Protein AF-A0A147BHP5-F1 (afdb_monomer)

Organism: Ixodes ricinus (NCBI:txid34613)

Sequence (197 aa):
MPFVKWTVEPVFISRQPIPPDKNVTDELEASANITLVGTLRQLACLVSVADCIFEGISAECRLIQERSETLRNKLQRCEKTVSELNAKAVRIPLGDLTQFSLVKEHYATRYEHERDLFTPGTRPARVRELYESAAATPPLHVIRCLGHDESSELDSRGLFLCMPVWGDAAKRRLALDLDIETRRPASLLVGKEAQDG

Secondary structure (DSSP, 8-state):
----S---S-S-SS-PPPPTTS--S-HHHHHHHHHHHHHHHHHHHHHHHHHHHHHHHHHHHHHHHHHHHHHHHHHHHHHHHHHH--TTT-PPP-S-HHHHHHHSPPP---------TTSTTTS-HHHHHHHHHHB----HHHHHHTTT-TT--S-GGGGT-------HHHHHHHTTT-----PPBGGGGTTSSSS--

Radius of gyration: 31.22 Å; Cα contacts (8 Å, |Δi|>4): 67; chains: 1; bounding box: 54×61×92 Å

Solvent-accessible surface area (backbone atoms only — not comparable to full-atom values): 12734 Å² total; per-residue (Å²): 132,89,74,80,79,76,84,62,48,59,83,68,42,76,77,68,79,79,64,82,89,54,90,69,88,53,67,65,62,51,50,51,51,47,26,52,54,30,48,53,45,25,50,53,38,46,51,54,52,48,49,56,51,52,52,53,52,50,53,55,50,48,54,50,48,55,55,49,49,55,48,51,54,52,48,54,52,49,52,53,52,59,74,70,57,58,76,89,76,60,81,77,84,88,75,62,68,76,62,52,55,77,75,48,90,72,93,75,90,83,83,85,76,92,72,79,78,84,34,83,83,66,49,53,68,59,59,49,54,53,49,58,73,36,45,43,80,72,63,62,69,60,56,62,70,64,71,74,64,96,84,57,95,65,63,72,63,62,83,57,34,66,70,84,91,66,58,78,77,49,51,75,64,44,80,79,72,66,78,69,86,50,69,38,54,42,80,79,64,73,83,70,77,87,79,80,130

Foldseek 3Di:
DDDDLADFPPPDQQPDDQDPVDPDPDPVVSSVVSSVVRVVSRVVSVVVVVVLVVVVVVVVVVVVVVVVVVVVVVVVVVVVCVVPDDPVPDDDDPDDPVVVVVVDDDDDDDDDDDDPCDAPVNDDPSVVVVCVVFFDPPPVVVLVVPPPPPPDPDDSVVVQFPDDDDDPVVVVVCVPPPNDDTGHTPVVVPPPPPPDD

Mean predicted aligned error: 14.52 Å

pLDDT: mean 75.92, std 17.67, range [36.78, 98.25]

Structure (mmCIF, N/CA/C/O backbone):
data_AF-A0A147BHP5-F1
#
_entry.id   AF-A0A147BHP5-F1
#
loop_
_atom_site.group_PDB
_atom_site.id
_atom_site.type_symbol
_atom_site.label_atom_id
_atom_site.label_alt_id
_atom_site.label_comp_id
_atom_site.label_asym_id
_atom_site.label_entity_id
_atom_site.label_seq_id
_atom_site.pdbx_PDB_ins_code
_atom_site.Cartn_x
_atom_site.Cartn_y
_atom_site.Cartn_z
_atom_site.occupancy
_atom_site.B_iso_or_equiv
_atom_site.auth_seq_id
_atom_site.auth_comp_id
_atom_site.auth_asym_id
_atom_site.auth_atom_id
_atom_site.pdbx_PDB_model_num
ATOM 1 N N . MET A 1 1 ? 15.746 -12.022 0.909 1.00 40.50 1 MET A N 1
ATOM 2 C CA . MET A 1 1 ? 16.248 -10.872 0.123 1.00 40.50 1 MET A CA 1
ATOM 3 C C . MET A 1 1 ? 15.105 -9.878 -0.039 1.00 40.50 1 MET A C 1
ATOM 5 O O . MET A 1 1 ? 14.016 -10.339 -0.362 1.00 40.50 1 MET A O 1
ATOM 9 N N . PRO A 1 2 ? 15.282 -8.574 0.235 1.00 52.16 2 PRO A N 1
ATOM 10 C CA . PRO A 1 2 ? 14.221 -7.592 0.029 1.00 52.16 2 PRO A CA 1
ATOM 11 C C . PRO A 1 2 ? 14.078 -7.313 -1.474 1.00 52.16 2 PRO A C 1
ATOM 13 O O . PRO A 1 2 ? 15.017 -6.844 -2.112 1.00 52.16 2 PRO A O 1
ATOM 16 N N . PHE A 1 3 ? 12.924 -7.644 -2.052 1.00 59.34 3 PHE A N 1
ATOM 17 C CA . PHE A 1 3 ? 12.605 -7.286 -3.434 1.00 59.34 3 PHE A CA 1
ATOM 18 C C . PHE A 1 3 ? 12.369 -5.778 -3.537 1.00 59.34 3 PHE A C 1
ATOM 20 O O . PHE A 1 3 ? 11.739 -5.176 -2.665 1.00 59.34 3 PHE A O 1
ATOM 27 N N . VAL A 1 4 ? 12.864 -5.166 -4.612 1.00 68.19 4 VAL A N 1
ATOM 28 C CA . VAL A 1 4 ? 12.600 -3.756 -4.897 1.00 68.19 4 VAL A CA 1
ATOM 29 C C . VAL A 1 4 ? 11.110 -3.613 -5.216 1.00 68.19 4 VAL A C 1
ATOM 31 O O . VAL A 1 4 ? 10.626 -4.171 -6.196 1.00 68.19 4 VAL A O 1
ATOM 34 N N . LYS A 1 5 ? 10.370 -2.886 -4.368 1.00 72.31 5 LYS A N 1
ATOM 35 C CA . LYS A 1 5 ? 8.912 -2.717 -4.501 1.00 72.31 5 LYS A CA 1
ATOM 36 C C . LYS A 1 5 ? 8.518 -1.956 -5.774 1.00 72.31 5 LYS A C 1
ATOM 38 O O . LYS A 1 5 ? 7.438 -2.194 -6.302 1.00 72.31 5 LYS A O 1
ATOM 43 N N . TRP A 1 6 ? 9.381 -1.064 -6.258 1.00 81.81 6 TRP A N 1
ATOM 44 C CA . TRP A 1 6 ? 9.100 -0.165 -7.377 1.00 81.81 6 TRP A CA 1
ATOM 45 C C . TRP A 1 6 ? 10.252 -0.159 -8.380 1.00 81.81 6 TRP A C 1
ATOM 47 O O . TRP A 1 6 ? 11.399 0.076 -8.006 1.00 81.81 6 TRP A O 1
ATOM 57 N N . THR A 1 7 ? 9.946 -0.383 -9.653 1.00 84.56 7 THR A N 1
ATOM 58 C CA . THR A 1 7 ? 10.906 -0.289 -10.757 1.00 84.56 7 THR A CA 1
ATOM 59 C C . THR A 1 7 ? 10.533 0.893 -11.638 1.00 84.56 7 THR A C 1
ATOM 61 O O . THR A 1 7 ? 9.353 1.109 -11.909 1.00 84.56 7 THR A O 1
ATOM 64 N N . VAL A 1 8 ? 11.531 1.669 -12.062 1.00 89.31 8 VAL A N 1
ATOM 65 C CA . VAL A 1 8 ? 11.338 2.779 -13.000 1.00 89.31 8 VAL A CA 1
ATOM 66 C C . VAL A 1 8 ? 11.956 2.382 -14.332 1.00 89.31 8 VAL A C 1
ATOM 68 O O . VAL A 1 8 ? 13.132 2.021 -14.391 1.00 89.31 8 VAL A O 1
ATOM 71 N N . GLU A 1 9 ? 11.161 2.448 -15.393 1.00 89.00 9 GLU A N 1
ATOM 72 C CA . GLU A 1 9 ? 11.575 2.101 -16.748 1.00 89.00 9 GLU A CA 1
ATOM 73 C C . GLU A 1 9 ? 11.514 3.333 -17.664 1.00 89.00 9 GLU A C 1
ATOM 75 O O . GLU A 1 9 ? 10.598 4.145 -17.529 1.00 89.00 9 GLU A O 1
ATOM 80 N N . PRO A 1 10 ? 12.453 3.493 -18.614 1.00 91.62 10 PRO A N 1
ATOM 81 C CA . PRO A 1 10 ? 13.622 2.647 -18.874 1.00 91.62 10 PRO A CA 1
ATOM 82 C C . PRO A 1 10 ? 14.772 2.878 -17.872 1.00 91.62 10 PRO A C 1
ATOM 84 O O . PRO A 1 10 ? 15.013 3.996 -17.420 1.00 91.62 10 PRO A O 1
ATOM 87 N N . VAL A 1 11 ? 15.526 1.816 -17.560 1.00 88.88 11 VAL A N 1
ATOM 88 C CA . VAL A 1 11 ? 16.731 1.893 -16.703 1.00 88.88 11 VAL A CA 1
ATOM 89 C C . VAL A 1 11 ? 17.909 2.513 -17.461 1.00 88.88 11 VAL A C 1
ATOM 91 O O . VAL A 1 11 ? 18.658 3.320 -16.914 1.00 88.88 11 VAL A O 1
ATOM 94 N N . PHE A 1 12 ? 18.068 2.159 -18.739 1.00 90.25 12 PHE A N 1
ATOM 95 C CA . PHE A 1 12 ? 19.107 2.708 -19.606 1.00 90.25 12 PHE A CA 1
ATOM 96 C C . PHE A 1 12 ? 18.504 3.695 -20.600 1.00 90.25 12 PHE A C 1
ATOM 98 O O . PHE A 1 12 ? 17.717 3.315 -21.464 1.00 90.25 12 PHE A O 1
ATOM 105 N N . ILE A 1 13 ? 18.904 4.957 -20.482 1.00 88.75 13 ILE A N 1
ATOM 106 C CA . ILE A 1 13 ? 18.337 6.064 -21.259 1.00 88.75 13 ILE A CA 1
ATOM 107 C C . ILE A 1 13 ? 19.120 6.287 -22.561 1.00 88.75 13 ILE A C 1
ATOM 109 O O . ILE A 1 13 ? 18.527 6.410 -23.624 1.00 88.75 13 ILE A O 1
ATOM 113 N N . SER A 1 14 ? 20.452 6.283 -22.489 1.00 85.12 14 SER A N 1
ATOM 114 C CA . SER A 1 14 ? 21.353 6.624 -23.603 1.00 85.12 14 SER A CA 1
ATOM 115 C C . SER A 1 14 ? 22.064 5.421 -24.237 1.00 85.12 14 SER A C 1
ATOM 117 O O . SER A 1 14 ? 22.962 5.590 -25.053 1.00 85.12 14 SER A O 1
ATOM 119 N N . ARG A 1 15 ? 21.702 4.189 -23.851 1.00 85.12 15 ARG A N 1
ATOM 120 C CA . ARG A 1 15 ? 22.340 2.952 -24.358 1.00 85.12 15 ARG A CA 1
ATOM 121 C C . ARG A 1 15 ? 21.539 2.252 -25.456 1.00 85.12 15 ARG A C 1
ATOM 123 O O . ARG A 1 15 ? 21.846 1.113 -25.794 1.00 85.12 15 ARG A O 1
ATOM 130 N N . GLN A 1 16 ? 20.482 2.885 -25.959 1.00 79.81 16 GLN A N 1
ATOM 131 C CA . GLN A 1 16 ? 19.677 2.303 -27.028 1.00 79.81 16 GLN A CA 1
ATOM 132 C C . GLN A 1 16 ? 20.392 2.506 -28.372 1.00 79.81 16 GLN A C 1
ATOM 134 O O . GLN A 1 16 ? 20.811 3.630 -28.654 1.00 79.81 16 GLN A O 1
ATOM 139 N N . PRO A 1 17 ? 20.559 1.448 -29.187 1.00 80.19 17 PRO A N 1
ATOM 140 C CA . PRO A 1 17 ? 21.180 1.581 -30.497 1.00 80.19 17 PRO A CA 1
ATOM 141 C C . PRO A 1 17 ? 20.308 2.448 -31.409 1.00 80.19 17 PRO A C 1
ATOM 143 O O . PRO A 1 17 ? 19.076 2.398 -31.346 1.00 80.19 17 PRO A O 1
ATOM 146 N N . ILE A 1 18 ? 20.953 3.230 -32.273 1.00 80.94 18 ILE A N 1
ATOM 147 C CA . ILE A 1 18 ? 20.256 3.996 -33.305 1.00 80.94 18 ILE A CA 1
ATOM 148 C C . ILE A 1 18 ? 19.650 2.985 -34.296 1.00 80.94 18 ILE A C 1
ATOM 150 O O . ILE A 1 18 ? 20.373 2.103 -34.763 1.00 80.94 18 ILE A O 1
ATOM 154 N N . PRO A 1 19 ? 18.339 3.054 -34.601 1.00 80.69 19 PRO A N 1
ATOM 155 C CA . PRO A 1 19 ? 17.710 2.116 -35.525 1.00 80.69 19 PRO A CA 1
ATOM 156 C C . PRO A 1 19 ? 18.368 2.177 -36.915 1.00 80.69 19 PRO A C 1
ATOM 158 O O . PRO A 1 19 ? 18.396 3.264 -37.496 1.00 80.69 19 PRO A O 1
ATOM 161 N N . PRO A 1 20 ? 18.840 1.044 -37.473 1.00 74.00 20 PRO A N 1
ATOM 162 C CA . PRO A 1 20 ? 19.548 1.021 -38.758 1.00 74.00 20 PRO A CA 1
ATOM 163 C C . PRO A 1 20 ? 18.641 1.367 -39.949 1.00 74.00 20 PRO A C 1
ATOM 165 O O . PRO A 1 20 ? 19.130 1.762 -41.001 1.00 74.00 20 PRO A O 1
ATOM 168 N N . ASP A 1 21 ? 17.320 1.264 -39.776 1.00 75.25 21 ASP A N 1
ATOM 169 C CA . ASP A 1 21 ? 16.323 1.520 -40.825 1.00 75.25 21 ASP A CA 1
ATOM 170 C C . ASP A 1 21 ? 16.154 3.009 -41.153 1.00 75.25 21 ASP A C 1
ATOM 172 O O . ASP A 1 21 ? 15.571 3.382 -42.173 1.00 75.25 21 ASP A O 1
ATOM 176 N N . LYS A 1 22 ? 16.636 3.888 -40.271 1.00 70.00 22 LYS A N 1
ATOM 177 C CA . LYS A 1 22 ? 16.635 5.330 -40.492 1.00 70.00 22 LYS A CA 1
ATOM 178 C C . LYS A 1 22 ? 18.035 5.675 -40.980 1.00 70.00 22 LYS A C 1
ATOM 180 O O . LYS A 1 22 ? 18.975 5.577 -40.204 1.00 70.00 22 LYS A O 1
ATOM 185 N N . ASN A 1 23 ? 18.180 6.061 -42.247 1.00 72.06 23 ASN A N 1
ATOM 186 C CA . ASN A 1 23 ? 19.435 6.580 -42.808 1.00 72.06 23 ASN A CA 1
ATOM 187 C C . ASN A 1 23 ? 19.813 7.906 -42.114 1.00 72.06 23 ASN A C 1
ATOM 189 O O . ASN A 1 23 ? 19.607 8.988 -42.663 1.00 72.06 23 ASN A O 1
ATOM 193 N N . VAL A 1 24 ? 20.273 7.826 -40.866 1.00 76.75 24 VAL A N 1
ATOM 194 C CA . VAL A 1 24 ? 20.597 8.965 -40.009 1.00 76.75 24 VAL A CA 1
ATOM 195 C C . VAL A 1 24 ? 21.923 9.556 -40.471 1.00 76.75 24 VAL A C 1
ATOM 197 O O . VAL A 1 24 ? 22.935 8.866 -40.519 1.00 76.75 24 VAL A O 1
ATOM 200 N N . THR A 1 25 ? 21.912 10.844 -40.806 1.00 78.38 25 THR A N 1
ATOM 201 C CA . THR A 1 25 ? 23.111 11.592 -41.209 1.00 78.38 25 THR A CA 1
ATOM 202 C C . THR A 1 25 ? 23.876 12.171 -40.018 1.00 78.38 25 THR A C 1
ATOM 204 O O . THR A 1 25 ? 25.087 12.336 -40.112 1.00 78.38 25 THR A O 1
ATOM 207 N N . ASP A 1 26 ? 23.183 12.473 -38.911 1.00 86.38 26 ASP A N 1
ATOM 208 C CA . ASP A 1 26 ? 23.764 12.989 -37.663 1.00 86.38 26 ASP A CA 1
ATOM 209 C C . ASP A 1 26 ? 23.446 12.050 -36.485 1.00 86.38 26 ASP A C 1
ATOM 211 O O . ASP A 1 26 ? 22.344 12.037 -35.925 1.00 86.38 26 ASP A O 1
ATOM 215 N N . GLU A 1 27 ? 24.424 11.220 -36.124 1.00 86.44 27 GLU A N 1
ATOM 216 C CA . GLU A 1 27 ? 24.299 10.241 -35.041 1.00 86.44 27 GLU A CA 1
ATOM 217 C C . GLU A 1 27 ? 24.188 10.893 -33.655 1.00 86.44 27 GLU A C 1
ATOM 219 O O . GLU A 1 27 ? 23.534 10.341 -32.762 1.00 86.44 27 GLU A O 1
ATOM 224 N N . LEU A 1 28 ? 24.798 12.068 -33.458 1.00 88.94 28 LEU A N 1
ATOM 225 C CA . LEU A 1 28 ? 24.775 12.763 -32.174 1.00 88.94 28 LEU A CA 1
ATOM 226 C C . LEU A 1 28 ? 23.380 13.323 -31.902 1.00 88.94 28 LEU A C 1
ATOM 228 O O . LEU A 1 28 ? 22.849 13.133 -30.805 1.00 88.94 28 LEU A O 1
ATOM 232 N N . GLU A 1 29 ? 22.769 13.959 -32.904 1.00 89.06 29 GLU A N 1
ATOM 233 C CA . GLU A 1 29 ? 21.396 14.459 -32.806 1.00 89.06 29 GLU A CA 1
ATOM 234 C C . GLU A 1 29 ? 20.408 13.309 -32.549 1.00 89.06 29 GLU A C 1
ATOM 236 O O . GLU A 1 29 ? 19.545 13.398 -31.669 1.00 89.06 29 GLU A O 1
ATOM 241 N N . ALA A 1 30 ? 20.568 12.182 -33.250 1.00 87.06 30 ALA A N 1
ATOM 242 C CA . ALA A 1 30 ? 19.732 11.003 -33.040 1.00 87.06 30 ALA A CA 1
ATOM 243 C C . ALA A 1 30 ? 19.877 10.425 -31.621 1.00 87.06 30 ALA A C 1
ATOM 245 O O . ALA A 1 30 ? 18.869 10.138 -30.969 1.00 87.06 30 ALA A O 1
ATOM 246 N N . SER A 1 31 ? 21.104 10.300 -31.109 1.00 89.12 31 SER A N 1
ATOM 247 C CA . SER A 1 31 ? 21.370 9.816 -29.748 1.00 89.12 31 SER A CA 1
ATOM 248 C C . SER A 1 31 ? 20.831 10.767 -28.670 1.00 89.12 31 SER A C 1
ATOM 250 O O . SER A 1 31 ? 20.227 10.324 -27.685 1.00 89.12 31 SER A O 1
ATOM 252 N N . ALA A 1 32 ? 20.965 12.082 -28.872 1.00 91.19 32 ALA A N 1
ATOM 253 C CA . ALA A 1 32 ? 20.409 13.094 -27.977 1.00 91.19 32 ALA A CA 1
ATOM 254 C C . ALA A 1 32 ? 18.873 13.024 -27.930 1.00 91.19 32 ALA A C 1
ATOM 256 O O . ALA A 1 32 ? 18.289 13.016 -26.845 1.00 91.19 32 ALA A O 1
ATOM 257 N N . ASN A 1 33 ? 18.220 12.880 -29.087 1.00 91.00 33 ASN A N 1
ATOM 258 C CA . ASN A 1 33 ? 16.767 12.728 -29.183 1.00 91.00 33 ASN A CA 1
ATOM 259 C C . ASN A 1 33 ? 16.271 11.430 -28.528 1.00 91.00 33 ASN A C 1
ATOM 261 O O . ASN A 1 33 ? 15.291 11.454 -27.782 1.00 91.00 33 ASN A O 1
ATOM 265 N N . ILE A 1 34 ? 16.956 10.302 -28.744 1.00 90.31 34 ILE A N 1
ATOM 266 C CA . ILE A 1 34 ? 16.650 9.029 -28.068 1.00 90.31 34 ILE A CA 1
ATOM 267 C C . ILE A 1 34 ? 16.779 9.187 -26.552 1.00 90.31 34 ILE A C 1
ATOM 269 O O . ILE A 1 34 ? 15.893 8.763 -25.810 1.00 90.31 34 ILE A O 1
ATOM 273 N N . THR A 1 35 ? 17.842 9.852 -26.098 1.00 93.12 35 THR A N 1
ATOM 274 C CA . THR A 1 35 ? 18.070 10.115 -24.677 1.00 93.12 35 THR A CA 1
ATOM 275 C C . THR A 1 35 ? 16.945 10.976 -24.096 1.00 93.12 35 THR A C 1
ATOM 277 O O . THR A 1 35 ? 16.397 10.623 -23.056 1.00 93.12 35 THR A O 1
ATOM 280 N N . LEU A 1 36 ? 16.527 12.047 -24.781 1.00 94.00 36 LEU A N 1
ATOM 281 C CA . LEU A 1 36 ? 15.410 12.903 -24.358 1.00 94.00 36 LEU A CA 1
ATOM 282 C C . LEU A 1 36 ? 14.084 12.131 -24.280 1.00 94.00 36 LEU A C 1
ATOM 284 O O . LEU A 1 36 ? 13.334 12.250 -23.316 1.00 94.00 36 LEU A O 1
ATOM 288 N N . VAL A 1 37 ? 13.778 11.303 -25.277 1.00 93.31 37 VAL A N 1
ATOM 289 C CA . VAL A 1 37 ? 12.570 10.464 -25.242 1.00 93.31 37 VAL A CA 1
ATOM 290 C C . VAL A 1 37 ? 12.653 9.447 -24.100 1.00 93.31 37 VAL A C 1
ATOM 292 O O . VAL A 1 37 ? 11.657 9.193 -23.419 1.00 93.31 37 VAL A O 1
ATOM 295 N N . GLY A 1 38 ? 13.836 8.882 -23.857 1.00 93.81 38 GLY A N 1
ATOM 296 C CA . GLY A 1 38 ? 14.097 7.981 -22.741 1.00 93.81 38 GLY A CA 1
ATOM 297 C C . GLY A 1 38 ? 13.876 8.649 -21.382 1.00 93.81 38 GLY A C 1
ATOM 298 O O . GLY A 1 38 ? 13.215 8.056 -20.530 1.00 93.81 38 GLY A O 1
ATOM 299 N N . THR A 1 39 ? 14.351 9.887 -21.186 1.00 95.19 39 THR A N 1
ATOM 300 C CA . THR A 1 39 ? 14.118 10.638 -19.940 1.00 95.19 39 THR A CA 1
ATOM 301 C C . THR A 1 39 ? 12.641 10.966 -19.754 1.00 95.19 39 THR A C 1
ATOM 303 O O . THR A 1 39 ? 12.118 10.776 -18.659 1.00 95.19 39 THR A O 1
ATOM 306 N N . LEU A 1 40 ? 11.931 11.378 -20.811 1.00 95.94 40 LEU A N 1
ATOM 307 C CA . LEU A 1 40 ? 10.489 11.642 -20.747 1.00 95.94 40 LEU A CA 1
ATOM 308 C C . LEU A 1 40 ? 9.690 10.390 -20.363 1.00 95.94 40 LEU A C 1
ATOM 310 O O . LEU A 1 40 ? 8.805 10.462 -19.512 1.00 95.94 40 LEU A O 1
ATOM 314 N N . ARG A 1 41 ? 10.029 9.229 -20.935 1.00 95.12 41 ARG A N 1
ATOM 315 C CA . ARG A 1 41 ? 9.421 7.942 -20.556 1.00 95.12 41 ARG A CA 1
ATOM 316 C C . ARG A 1 41 ? 9.713 7.584 -19.103 1.00 95.12 41 ARG A C 1
ATOM 318 O O . ARG A 1 41 ? 8.806 7.164 -18.391 1.00 95.12 41 ARG A O 1
ATOM 325 N N . GLN A 1 42 ? 10.947 7.805 -18.655 1.00 95.44 42 GLN A N 1
ATOM 326 C CA . GLN A 1 42 ? 11.343 7.530 -17.278 1.00 95.44 42 GLN A CA 1
ATOM 327 C C . GLN A 1 42 ? 10.587 8.419 -16.281 1.00 95.44 42 GLN A C 1
ATOM 329 O O . GLN A 1 42 ? 10.112 7.931 -15.257 1.00 95.44 42 GLN A O 1
ATOM 334 N N . LEU A 1 43 ? 10.416 9.706 -16.597 1.00 96.12 43 LEU A N 1
ATOM 335 C CA . LEU A 1 43 ? 9.626 10.637 -15.790 1.00 96.12 43 LEU A CA 1
ATOM 336 C C . LEU A 1 43 ? 8.145 10.251 -15.760 1.00 96.12 43 LEU A C 1
ATOM 338 O O . LEU A 1 43 ? 7.539 10.268 -14.692 1.00 96.12 43 LEU A O 1
ATOM 342 N N . ALA A 1 44 ? 7.569 9.847 -16.894 1.00 96.00 44 ALA A N 1
ATOM 343 C CA . ALA A 1 44 ? 6.195 9.353 -16.938 1.00 96.00 44 ALA A CA 1
ATOM 344 C C . ALA A 1 44 ? 6.015 8.107 -16.049 1.00 96.00 44 ALA A C 1
ATOM 346 O O . ALA A 1 44 ? 5.075 8.040 -15.256 1.00 96.00 44 ALA A O 1
ATOM 347 N N . CYS A 1 45 ? 6.959 7.160 -16.111 1.00 93.81 45 CYS A N 1
ATOM 348 C CA . CYS A 1 45 ? 6.972 5.998 -15.226 1.00 93.81 45 CYS A CA 1
ATOM 349 C C . CYS A 1 45 ? 7.078 6.417 -13.751 1.00 93.81 45 CYS A C 1
ATOM 351 O O . CYS A 1 45 ? 6.338 5.905 -12.913 1.00 93.81 45 CYS A O 1
ATOM 353 N N . LEU A 1 46 ? 7.946 7.374 -13.418 1.00 94.75 46 LEU A N 1
ATOM 354 C CA . LEU A 1 46 ? 8.095 7.874 -12.050 1.00 94.75 46 LEU A CA 1
ATOM 355 C C . LEU A 1 46 ? 6.796 8.493 -11.513 1.00 94.75 46 LEU A C 1
ATOM 357 O O . LEU A 1 46 ? 6.415 8.210 -10.379 1.00 94.75 46 LEU A O 1
ATOM 361 N N . VAL A 1 47 ? 6.099 9.294 -12.323 1.00 96.00 47 VAL A N 1
ATOM 362 C CA . VAL A 1 47 ? 4.807 9.886 -11.945 1.00 96.00 47 VAL A CA 1
ATOM 363 C C . VAL A 1 47 ? 3.763 8.799 -11.693 1.00 96.00 47 VAL A C 1
ATOM 365 O O . VAL A 1 47 ? 3.070 8.861 -10.683 1.00 96.00 47 VAL A O 1
ATOM 368 N N . SER A 1 48 ? 3.698 7.765 -12.539 1.00 91.81 48 SER A N 1
ATOM 369 C CA . SER A 1 48 ? 2.773 6.641 -12.326 1.00 91.81 48 SER A CA 1
ATOM 370 C C . SER A 1 48 ? 3.043 5.886 -11.016 1.00 91.81 48 SER A C 1
ATOM 372 O O . SER A 1 48 ? 2.116 5.520 -10.296 1.00 91.81 48 SER A O 1
ATOM 374 N N . VAL A 1 49 ? 4.321 5.712 -10.653 1.00 91.56 49 VAL A N 1
ATOM 375 C CA . VAL A 1 49 ? 4.718 5.091 -9.381 1.00 91.56 49 VAL A CA 1
ATOM 376 C C . VAL A 1 49 ? 4.332 5.982 -8.201 1.00 91.56 49 VAL A C 1
ATOM 378 O O . VAL A 1 49 ? 3.841 5.480 -7.191 1.00 91.56 49 VAL A O 1
ATOM 381 N N . ALA A 1 50 ? 4.540 7.294 -8.317 1.00 94.00 50 ALA A N 1
ATOM 382 C CA . ALA A 1 50 ? 4.156 8.247 -7.283 1.00 94.00 50 ALA A CA 1
ATOM 383 C C . ALA A 1 50 ? 2.639 8.237 -7.042 1.00 94.00 50 ALA A C 1
ATOM 385 O O . ALA A 1 50 ? 2.217 8.196 -5.888 1.00 94.00 50 ALA A O 1
ATOM 386 N N . ASP A 1 51 ? 1.837 8.200 -8.107 1.00 93.56 51 ASP A N 1
ATOM 387 C CA . ASP A 1 51 ? 0.376 8.108 -8.029 1.00 93.56 51 ASP A CA 1
ATOM 388 C C . ASP A 1 51 ? -0.071 6.857 -7.254 1.00 93.56 51 ASP A C 1
ATOM 390 O O . ASP A 1 51 ? -0.783 6.963 -6.257 1.00 93.56 51 ASP A O 1
ATOM 394 N N . CYS A 1 52 ? 0.486 5.687 -7.588 1.00 89.94 52 CYS A N 1
ATOM 395 C CA . CYS A 1 52 ? 0.218 4.436 -6.866 1.00 89.94 52 CYS A CA 1
ATOM 396 C C . CYS A 1 52 ? 0.579 4.519 -5.368 1.00 89.94 52 CYS A C 1
ATOM 398 O O . CYS A 1 52 ? -0.100 3.942 -4.514 1.00 89.94 52 CYS A O 1
ATOM 400 N N . ILE A 1 53 ? 1.674 5.208 -5.025 1.00 91.88 53 ILE A N 1
ATOM 401 C CA . ILE A 1 53 ? 2.086 5.405 -3.628 1.00 91.88 53 ILE A CA 1
ATOM 402 C C . ILE A 1 53 ? 1.076 6.294 -2.900 1.00 91.88 53 ILE A C 1
ATOM 404 O O . ILE A 1 53 ? 0.652 5.953 -1.793 1.00 91.88 53 ILE A O 1
ATOM 408 N N . PHE A 1 54 ? 0.689 7.418 -3.503 1.00 95.75 54 PHE A N 1
ATOM 409 C CA . PHE A 1 54 ? -0.263 8.343 -2.897 1.00 95.75 54 PHE A CA 1
ATOM 410 C C . PHE A 1 54 ? -1.661 7.746 -2.780 1.00 95.75 54 PHE A C 1
ATOM 412 O O . PHE A 1 54 ? -2.327 7.995 -1.775 1.00 95.75 54 PHE A O 1
ATOM 419 N N . GLU A 1 55 ? -2.087 6.916 -3.728 1.00 93.69 55 GLU A N 1
ATOM 420 C CA . GLU A 1 55 ? -3.338 6.168 -3.633 1.00 93.69 55 GLU A CA 1
ATOM 421 C C . GLU A 1 55 ? -3.319 5.208 -2.434 1.00 93.69 55 GLU A C 1
ATOM 423 O O . GLU A 1 55 ? -4.235 5.232 -1.609 1.00 93.69 55 GLU A O 1
ATOM 428 N N . GLY A 1 56 ? -2.236 4.441 -2.266 1.00 91.19 56 GLY A N 1
ATOM 429 C CA . GLY A 1 56 ? -2.065 3.543 -1.122 1.00 91.19 56 GLY A CA 1
ATOM 430 C C . GLY A 1 56 ? -2.071 4.278 0.222 1.00 91.19 56 GLY A C 1
ATOM 431 O O . GLY A 1 56 ? -2.800 3.898 1.134 1.00 91.19 56 GLY A O 1
ATOM 432 N N . ILE A 1 57 ? -1.314 5.375 0.340 1.00 95.81 57 ILE A N 1
ATOM 433 C CA . ILE A 1 57 ? -1.311 6.211 1.553 1.00 95.81 57 ILE A CA 1
ATOM 434 C C . ILE A 1 57 ? -2.706 6.793 1.811 1.00 95.81 57 ILE A C 1
ATOM 436 O O . ILE A 1 57 ? -3.166 6.815 2.950 1.00 95.81 57 ILE A O 1
ATOM 440 N N . SER A 1 58 ? -3.399 7.245 0.765 1.00 97.12 58 SER A N 1
ATOM 441 C CA . SER A 1 58 ? -4.745 7.808 0.887 1.00 97.12 58 SER A CA 1
ATOM 442 C C . SER A 1 58 ? -5.754 6.774 1.383 1.00 97.12 58 SER A C 1
ATOM 444 O O . SER A 1 58 ? -6.595 7.108 2.218 1.00 97.12 58 SER A O 1
ATOM 446 N N . ALA A 1 59 ? -5.668 5.528 0.914 1.00 94.88 59 ALA A N 1
ATOM 447 C CA . ALA A 1 59 ? -6.512 4.434 1.387 1.00 94.88 59 ALA A CA 1
ATOM 448 C C . ALA A 1 59 ? -6.291 4.147 2.884 1.00 94.88 59 ALA A C 1
ATOM 450 O O . ALA A 1 59 ? -7.256 4.097 3.647 1.00 94.88 59 ALA A O 1
ATOM 451 N N . GLU A 1 60 ? -5.034 4.058 3.328 1.00 96.00 60 GLU A N 1
ATOM 452 C CA . GLU A 1 60 ? -4.695 3.856 4.745 1.00 96.00 60 GLU A CA 1
ATOM 453 C C . GLU A 1 60 ? -5.146 5.037 5.621 1.00 96.00 60 GLU A C 1
ATOM 455 O O . GLU A 1 60 ? -5.730 4.854 6.691 1.00 96.00 60 GLU A O 1
ATOM 460 N N . CYS A 1 61 ? -4.951 6.273 5.153 1.00 98.12 61 CYS A N 1
ATOM 461 C CA . CYS A 1 61 ? -5.429 7.469 5.844 1.00 98.12 61 CYS A CA 1
ATOM 462 C C . CYS A 1 61 ? -6.957 7.483 5.991 1.00 98.12 61 CYS A C 1
ATOM 464 O O . CYS A 1 61 ? -7.456 7.851 7.055 1.00 98.12 61 CYS A O 1
ATOM 466 N N . ARG A 1 62 ? -7.705 7.052 4.965 1.00 97.75 62 ARG A N 1
ATOM 467 C CA . ARG A 1 62 ? -9.170 6.911 5.044 1.00 97.75 62 ARG A CA 1
ATOM 468 C C . ARG A 1 62 ? -9.574 5.887 6.101 1.00 97.75 62 ARG A C 1
ATOM 470 O O . ARG A 1 62 ? -10.425 6.191 6.932 1.00 97.75 62 ARG A O 1
ATOM 477 N N . LEU A 1 63 ? -8.911 4.731 6.147 1.00 97.06 63 LEU A N 1
ATOM 478 C CA . LEU A 1 63 ? -9.165 3.719 7.175 1.00 97.06 63 LEU A CA 1
ATOM 479 C C . LEU A 1 63 ? -8.914 4.269 8.591 1.00 97.06 63 LEU A C 1
ATOM 481 O O . LEU A 1 63 ? -9.712 4.059 9.509 1.00 97.06 63 LEU A O 1
ATOM 485 N N . ILE A 1 64 ? -7.821 5.013 8.782 1.00 98.06 64 ILE A N 1
ATOM 486 C CA . ILE A 1 64 ? -7.515 5.677 10.057 1.00 98.06 64 ILE A CA 1
ATOM 487 C C . ILE A 1 64 ? -8.587 6.718 10.396 1.00 98.06 64 ILE A C 1
ATOM 489 O O . ILE A 1 64 ? -9.009 6.799 11.553 1.00 98.06 64 ILE A O 1
ATOM 493 N N . GLN A 1 65 ? -9.047 7.494 9.416 1.00 98.06 65 GLN A N 1
ATOM 494 C CA . GLN A 1 65 ? -10.094 8.495 9.601 1.00 98.06 65 GLN A CA 1
ATOM 495 C C . GLN A 1 65 ? -11.408 7.852 10.062 1.00 98.06 65 GLN A C 1
ATOM 497 O O . GLN A 1 65 ? -11.964 8.279 11.073 1.00 98.06 65 GLN A O 1
ATOM 502 N N . GLU A 1 66 ? -11.868 6.795 9.393 1.00 98.12 66 GLU A N 1
ATOM 503 C CA . GLU A 1 66 ? -13.091 6.065 9.754 1.00 98.12 66 GLU A CA 1
ATOM 504 C C . GLU A 1 66 ? -13.015 5.487 11.175 1.00 98.12 66 GLU A C 1
ATOM 506 O O . GLU A 1 66 ? -13.946 5.633 11.979 1.00 98.12 66 GLU A O 1
ATOM 511 N N . ARG A 1 67 ? -11.872 4.884 11.530 1.00 97.38 67 ARG A N 1
ATOM 512 C CA . ARG A 1 67 ? -11.608 4.372 12.886 1.00 97.38 67 ARG A CA 1
ATOM 513 C C . ARG A 1 67 ? -11.584 5.487 13.931 1.00 97.38 67 ARG A C 1
ATOM 515 O O . ARG A 1 67 ? -12.106 5.321 15.035 1.00 97.38 67 ARG A O 1
ATOM 522 N N . SER A 1 68 ? -10.993 6.627 13.590 1.00 98.25 68 SER A N 1
ATOM 523 C CA . SER A 1 68 ? -10.919 7.795 14.471 1.00 98.25 68 SER A CA 1
ATOM 524 C C . SER A 1 68 ? -12.296 8.415 14.688 1.00 98.25 68 SER A C 1
ATOM 526 O O . SER A 1 68 ? -12.634 8.801 15.805 1.00 98.25 68 SER A O 1
ATOM 528 N N . GLU A 1 69 ? -13.134 8.455 13.654 1.00 98.06 69 GLU A N 1
ATOM 529 C CA . GLU A 1 69 ? -14.509 8.929 13.757 1.00 98.06 69 GLU A CA 1
ATOM 530 C C . GLU A 1 69 ? -15.373 8.000 14.615 1.00 98.06 69 GLU A C 1
ATOM 532 O O . GLU A 1 69 ? -16.081 8.461 15.516 1.00 98.06 69 GLU A O 1
ATOM 537 N N . THR A 1 70 ? -15.286 6.686 14.403 1.00 97.94 70 THR A N 1
ATOM 538 C CA . THR A 1 70 ? -15.994 5.725 15.261 1.00 97.94 70 THR A CA 1
ATOM 539 C C . THR A 1 70 ? -15.544 5.833 16.715 1.00 97.94 70 THR A C 1
ATOM 541 O O . THR A 1 70 ? -16.385 5.783 17.618 1.00 97.94 70 THR A O 1
ATOM 544 N N . LEU A 1 71 ? -14.248 6.031 16.966 1.00 97.75 71 LEU A N 1
ATOM 545 C CA . LEU A 1 71 ? -13.724 6.267 18.310 1.00 97.75 71 LEU A CA 1
ATOM 546 C C . LEU A 1 71 ? -14.249 7.579 18.909 1.00 97.75 71 LEU A C 1
ATOM 548 O O . LEU A 1 71 ? -14.728 7.571 20.043 1.00 97.75 71 LEU A O 1
ATOM 552 N N . ARG A 1 72 ? -14.231 8.678 18.147 1.00 98.00 72 ARG A N 1
ATOM 553 C CA . ARG A 1 72 ? -14.774 9.983 18.557 1.00 98.00 72 ARG A CA 1
ATOM 554 C C . ARG A 1 72 ? -16.239 9.865 18.973 1.00 98.00 72 ARG A C 1
ATOM 556 O O . ARG A 1 72 ? -16.613 10.335 20.043 1.00 98.00 72 ARG A O 1
ATOM 563 N N . ASN A 1 73 ? -17.053 9.180 18.174 1.00 97.88 73 ASN A N 1
ATOM 564 C CA . ASN A 1 73 ? -18.469 8.965 18.470 1.00 97.88 73 ASN A CA 1
ATOM 565 C C . ASN A 1 73 ? -18.671 8.123 19.744 1.00 97.88 73 ASN A C 1
ATOM 567 O O . ASN A 1 73 ? -19.558 8.417 20.547 1.00 97.88 73 ASN A O 1
ATOM 571 N N . LYS A 1 74 ? -17.846 7.089 19.968 1.00 97.25 74 LYS A N 1
ATOM 572 C CA . LYS A 1 74 ? -17.865 6.304 21.217 1.00 97.25 74 LYS A CA 1
ATOM 573 C C . LYS A 1 74 ? -17.474 7.152 22.427 1.00 97.25 74 LYS A C 1
ATOM 575 O O . LYS A 1 74 ? -18.119 7.040 23.467 1.00 97.25 74 LYS A O 1
ATOM 580 N N . LEU A 1 75 ? -16.466 8.010 22.283 1.00 98.12 75 LEU A N 1
ATOM 581 C CA . LEU A 1 75 ? -16.003 8.900 23.344 1.00 98.12 75 LEU A CA 1
ATOM 582 C C . LEU A 1 75 ? -17.092 9.906 23.728 1.00 98.12 75 LEU A C 1
ATOM 584 O O . LEU A 1 75 ? -17.408 10.010 24.906 1.00 98.12 75 LEU A O 1
ATOM 588 N N . GLN A 1 76 ? -17.753 10.536 22.754 1.00 97.62 76 GLN A N 1
ATOM 589 C CA . GLN A 1 76 ? -18.880 11.447 23.003 1.00 97.62 76 GLN A CA 1
ATOM 590 C C . GLN A 1 76 ? -20.050 10.758 23.722 1.00 97.62 76 GLN A C 1
ATOM 592 O O . GLN A 1 76 ? -20.651 11.321 24.636 1.00 97.62 76 GLN A O 1
ATOM 597 N N . ARG A 1 77 ? -20.378 9.514 23.343 1.00 96.94 77 ARG A N 1
ATOM 598 C CA . ARG A 1 77 ? -21.405 8.726 24.048 1.00 96.94 77 ARG A CA 1
ATOM 599 C C . ARG A 1 77 ? -20.993 8.414 25.484 1.00 96.94 77 ARG A C 1
ATOM 601 O O . ARG A 1 77 ? -21.825 8.504 26.383 1.00 96.94 77 ARG A O 1
ATOM 608 N N . CYS A 1 78 ? -19.730 8.048 25.692 1.00 96.94 78 CYS A N 1
ATOM 609 C CA . CYS A 1 78 ? -19.186 7.789 27.019 1.00 96.94 78 CYS A CA 1
ATOM 610 C C . CYS A 1 78 ? -19.244 9.053 27.884 1.00 96.94 78 CYS A C 1
ATOM 612 O O . CYS A 1 78 ? -19.788 9.007 28.978 1.00 96.94 78 CYS A O 1
ATOM 614 N N . GLU A 1 79 ? -18.788 10.189 27.356 1.00 97.19 79 GLU A N 1
ATOM 615 C CA . GLU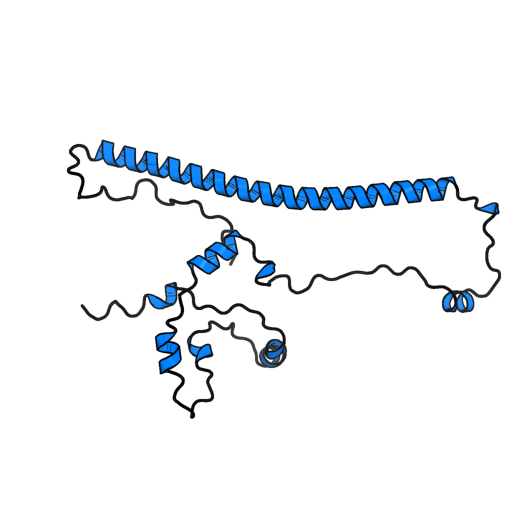 A 1 79 ? -18.821 11.492 28.025 1.00 97.19 79 GLU A CA 1
ATOM 616 C C . GLU A 1 79 ? -20.239 11.867 28.467 1.00 97.19 79 GLU A C 1
ATOM 618 O O . GLU A 1 79 ? -20.454 12.192 29.633 1.00 97.19 79 GLU A O 1
ATOM 623 N N . LYS A 1 80 ? -21.225 11.725 27.573 1.00 96.25 80 LYS A N 1
ATOM 624 C CA . LYS A 1 80 ? -22.637 11.946 27.903 1.00 96.25 80 LYS A CA 1
ATOM 625 C C . LYS A 1 80 ? -23.145 10.987 28.986 1.00 96.25 80 LYS A C 1
ATOM 627 O O . LYS A 1 80 ? -23.837 11.396 29.907 1.00 96.25 80 LYS A O 1
ATOM 632 N N . THR A 1 81 ? -22.788 9.708 28.898 1.00 94.56 81 THR A N 1
ATOM 633 C CA . THR A 1 81 ? -23.211 8.711 29.895 1.00 94.56 81 THR A CA 1
ATOM 634 C C . THR A 1 81 ? -22.609 9.020 31.267 1.00 94.56 81 THR A C 1
ATOM 636 O O . THR A 1 81 ? -23.290 8.912 32.281 1.00 94.56 81 THR A O 1
ATOM 639 N N . VAL A 1 82 ? -21.337 9.429 31.303 1.00 95.31 82 VAL A N 1
ATOM 640 C CA . VAL A 1 82 ? -20.619 9.805 32.527 1.00 95.31 82 VAL A CA 1
ATOM 641 C C . VAL A 1 82 ? -21.197 11.079 33.140 1.00 95.31 82 VAL A C 1
ATOM 643 O O . VAL A 1 82 ? -21.311 11.146 34.361 1.00 95.31 82 VAL A O 1
ATOM 646 N N . SER A 1 83 ? -21.597 12.065 32.334 1.00 93.94 83 SER A N 1
ATOM 647 C CA . SER A 1 83 ? -22.205 13.295 32.852 1.00 93.94 83 SER A CA 1
ATOM 648 C C . SER A 1 83 ? -23.619 13.082 33.408 1.00 93.94 83 SER A C 1
ATOM 650 O O . SER A 1 83 ? -24.003 13.750 34.366 1.00 93.94 83 SER A O 1
ATOM 652 N N . GLU A 1 84 ? -24.375 12.125 32.865 1.00 93.38 84 GLU A N 1
ATOM 653 C CA . GLU A 1 84 ? -25.724 11.760 33.328 1.00 93.38 84 GLU A CA 1
ATOM 654 C C . GLU A 1 84 ? -25.722 10.763 34.512 1.00 93.38 84 GLU A C 1
ATOM 656 O O . GLU A 1 84 ? -26.750 10.554 35.164 1.00 93.38 84 GLU A O 1
ATOM 661 N N . LEU A 1 85 ? -24.580 10.140 34.821 1.00 90.69 85 LEU A N 1
ATOM 662 C CA . LEU A 1 85 ? -24.448 9.097 35.843 1.00 90.69 85 LEU A CA 1
ATOM 663 C C . LEU A 1 85 ? -24.554 9.662 37.272 1.00 90.69 85 LEU A C 1
ATOM 665 O O . LEU A 1 85 ? -23.670 10.356 37.770 1.00 90.69 85 LEU A O 1
ATOM 669 N N . ASN A 1 86 ? -25.612 9.280 37.993 1.00 89.56 86 ASN A N 1
ATOM 670 C CA . ASN A 1 86 ? -25.785 9.617 39.407 1.00 89.56 86 ASN A CA 1
ATOM 671 C C . ASN A 1 86 ? -25.315 8.475 40.325 1.00 89.56 86 ASN A C 1
ATOM 673 O O . ASN A 1 86 ? -26.057 7.526 40.587 1.00 89.56 86 ASN A O 1
ATOM 677 N N . ALA A 1 87 ? -24.108 8.604 40.881 1.00 82.38 87 ALA A N 1
ATOM 678 C CA . ALA A 1 87 ? -23.495 7.596 41.752 1.00 82.38 87 ALA A CA 1
ATOM 679 C C . ALA A 1 87 ? -24.323 7.249 43.006 1.00 82.38 87 ALA A C 1
ATOM 681 O O . ALA A 1 87 ? -24.248 6.126 43.494 1.00 82.38 87 ALA A O 1
ATOM 682 N N . LYS A 1 88 ? -25.147 8.176 43.517 1.00 83.94 88 LYS A N 1
ATOM 683 C CA . LYS A 1 88 ? -25.980 7.932 44.709 1.00 83.94 88 LYS A CA 1
ATOM 684 C C . LYS A 1 88 ? -27.205 7.059 44.418 1.00 83.94 88 LYS A C 1
ATOM 686 O O . LYS A 1 88 ? -27.772 6.489 45.344 1.00 83.94 88 LYS A O 1
ATOM 691 N N . ALA A 1 89 ? -27.624 6.968 43.156 1.00 84.50 89 ALA A N 1
ATOM 692 C CA . ALA A 1 89 ? -28.779 6.173 42.739 1.00 84.50 89 ALA A CA 1
ATOM 693 C C . ALA A 1 89 ? -28.414 4.717 42.392 1.00 84.50 89 ALA A C 1
ATOM 695 O O . ALA A 1 89 ? -29.299 3.864 42.299 1.00 84.50 89 ALA A O 1
ATOM 696 N N . VAL A 1 90 ? -27.125 4.416 42.202 1.00 81.62 90 VAL A N 1
ATOM 697 C CA . VAL A 1 90 ? -26.654 3.079 41.828 1.00 81.62 90 VAL A CA 1
ATOM 698 C C . VAL A 1 90 ? -26.690 2.163 43.052 1.00 81.62 90 VAL A C 1
ATOM 700 O O . VAL A 1 90 ? -25.935 2.345 44.005 1.00 81.62 90 VAL A O 1
ATOM 703 N N . ARG A 1 91 ? -27.571 1.156 43.034 1.00 79.25 91 ARG A N 1
ATOM 704 C CA . ARG A 1 91 ? -27.630 0.141 44.094 1.00 79.25 91 ARG A CA 1
ATOM 705 C C . ARG A 1 91 ? -26.460 -0.826 43.955 1.00 79.25 91 ARG A C 1
ATOM 707 O O . ARG A 1 91 ? -26.291 -1.456 42.913 1.00 79.25 91 ARG A O 1
ATOM 714 N N . ILE A 1 92 ? -25.690 -0.965 45.026 1.00 78.56 92 ILE A N 1
ATOM 715 C CA . ILE A 1 92 ? -24.616 -1.950 45.121 1.00 78.56 92 ILE A CA 1
ATOM 716 C C . ILE A 1 92 ? -25.241 -3.261 45.619 1.00 78.56 92 ILE A C 1
ATOM 718 O O . ILE A 1 92 ? -25.913 -3.241 46.655 1.00 78.56 92 ILE A O 1
ATOM 722 N N . PRO A 1 93 ? -25.082 -4.386 44.901 1.00 72.69 93 PRO A N 1
ATOM 723 C CA . PRO A 1 93 ? -25.581 -5.669 45.372 1.00 72.69 93 PRO A CA 1
ATOM 724 C C . PRO A 1 93 ? -24.840 -6.068 46.653 1.00 72.69 93 PRO A C 1
ATOM 726 O O . PRO A 1 93 ? -23.613 -6.050 46.707 1.00 72.69 93 PRO A O 1
ATOM 729 N N . LEU A 1 94 ? -25.599 -6.413 47.691 1.00 70.69 94 LEU A N 1
ATOM 730 C CA . LEU A 1 94 ? -25.074 -6.942 48.947 1.00 70.69 94 LEU A CA 1
ATOM 731 C C . LEU A 1 94 ? -24.971 -8.468 48.803 1.00 70.69 94 LEU A C 1
ATOM 733 O O . LEU A 1 94 ? -25.997 -9.133 48.678 1.00 70.69 94 LEU A O 1
ATOM 737 N N . GLY A 1 95 ? -23.756 -9.021 48.770 1.00 75.06 95 GLY A N 1
ATOM 738 C CA . GLY A 1 95 ? -23.525 -10.463 48.622 1.00 75.06 95 GLY A CA 1
ATOM 739 C C . GLY A 1 95 ? -22.051 -10.832 48.423 1.00 75.06 95 GLY A C 1
ATOM 740 O O . GLY A 1 95 ? -21.202 -9.951 48.292 1.00 75.06 95 GLY A O 1
ATOM 741 N N . ASP A 1 96 ? -21.755 -12.136 48.408 1.00 79.25 96 ASP A N 1
ATOM 742 C CA . ASP A 1 96 ? -20.411 -12.658 48.133 1.00 79.25 96 ASP A CA 1
ATOM 743 C C . ASP A 1 96 ? -20.053 -12.474 46.646 1.00 79.25 96 ASP A C 1
ATOM 745 O O . ASP A 1 96 ? -20.820 -12.829 45.742 1.00 79.25 96 ASP A O 1
ATOM 749 N N . LEU A 1 97 ? -18.870 -11.912 46.389 1.00 79.12 97 LEU A N 1
ATOM 750 C CA . LEU A 1 97 ? -18.368 -11.600 45.051 1.00 79.12 97 LEU A CA 1
ATOM 751 C C . LEU A 1 97 ? -18.264 -12.856 44.173 1.00 79.12 97 LEU A C 1
ATOM 753 O O . LEU A 1 97 ? -18.466 -12.771 42.962 1.00 79.12 97 LEU A O 1
ATOM 757 N N . THR A 1 98 ? -17.990 -14.015 44.778 1.00 79.44 98 THR A N 1
ATOM 758 C CA . THR A 1 98 ? -17.867 -15.305 44.079 1.00 79.44 98 THR A CA 1
ATOM 759 C C . THR A 1 98 ? -19.196 -15.813 43.515 1.00 79.44 98 THR A C 1
ATOM 761 O O . THR A 1 98 ? -19.219 -16.427 42.455 1.00 79.44 98 THR A O 1
ATOM 764 N N . GLN A 1 99 ? -20.319 -15.526 44.175 1.00 77.94 99 GLN A N 1
ATOM 765 C CA . GLN A 1 99 ? -21.648 -15.896 43.681 1.00 77.94 99 GLN A CA 1
ATOM 766 C C . GLN A 1 99 ? -22.126 -14.914 42.611 1.00 77.94 99 GLN A C 1
ATOM 768 O O . GLN A 1 99 ? -22.685 -15.318 41.595 1.00 77.94 99 GLN A O 1
ATOM 773 N N . PHE A 1 100 ? -21.852 -13.619 42.797 1.00 76.19 100 PHE A N 1
ATOM 774 C CA . PHE A 1 100 ? -22.190 -12.595 41.810 1.00 76.19 100 PHE A CA 1
ATOM 775 C C . PHE A 1 100 ? -21.382 -12.744 40.512 1.00 76.19 100 PHE A C 1
ATOM 777 O O . PHE A 1 100 ? -21.903 -12.479 39.427 1.00 76.19 100 PHE A O 1
ATOM 784 N N . SER A 1 101 ? -20.129 -13.206 40.597 1.00 76.62 101 SER A N 1
ATOM 785 C CA . SER A 1 101 ? -19.285 -13.425 39.421 1.00 76.62 101 SER A CA 1
ATOM 786 C C . SER A 1 101 ? -19.784 -14.556 38.519 1.00 76.62 101 SER A C 1
ATOM 788 O O . SER A 1 101 ? -19.544 -14.488 37.318 1.00 76.62 101 SER A O 1
ATOM 790 N N . LEU A 1 102 ? -20.506 -15.541 39.062 1.00 78.50 102 LEU A N 1
ATOM 791 C CA . LEU A 1 102 ? -21.121 -16.628 38.293 1.00 78.50 102 LEU A CA 1
ATOM 792 C C . LEU A 1 102 ? -22.405 -16.197 37.568 1.00 78.50 102 LEU A C 1
ATOM 794 O O . LEU A 1 102 ? -22.794 -16.822 36.587 1.00 78.50 102 LEU A O 1
ATOM 798 N N . VAL A 1 103 ? -23.067 -15.141 38.048 1.00 77.19 103 VAL A N 1
ATOM 799 C CA . VAL A 1 103 ? -24.349 -14.653 37.508 1.00 77.19 103 VAL A CA 1
ATOM 800 C C . VAL A 1 103 ? -24.147 -13.547 36.471 1.00 77.19 103 VAL A C 1
ATOM 802 O O . VAL A 1 103 ? -24.981 -13.366 35.585 1.00 77.19 103 VAL A O 1
ATOM 805 N N . LYS A 1 104 ? -23.052 -12.786 36.573 1.00 80.19 104 LYS A N 1
ATOM 806 C CA . LYS A 1 104 ? -22.778 -11.643 35.701 1.00 80.19 104 LYS A CA 1
ATOM 807 C C . LYS A 1 104 ? -21.760 -11.992 34.619 1.00 80.19 104 LYS A C 1
ATOM 809 O O . LYS A 1 104 ? -20.6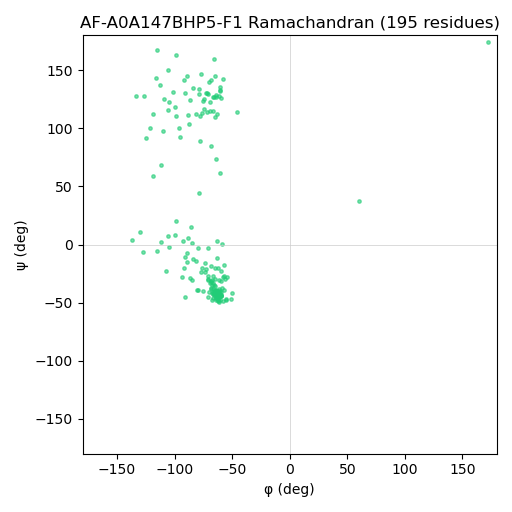71 -12.468 34.920 1.00 80.19 104 LYS A O 1
ATOM 814 N N . GLU A 1 105 ? -22.077 -11.652 33.372 1.00 82.56 105 GLU A N 1
ATOM 815 C CA . GLU A 1 105 ? -21.089 -11.658 32.294 1.00 82.56 105 GLU A CA 1
ATO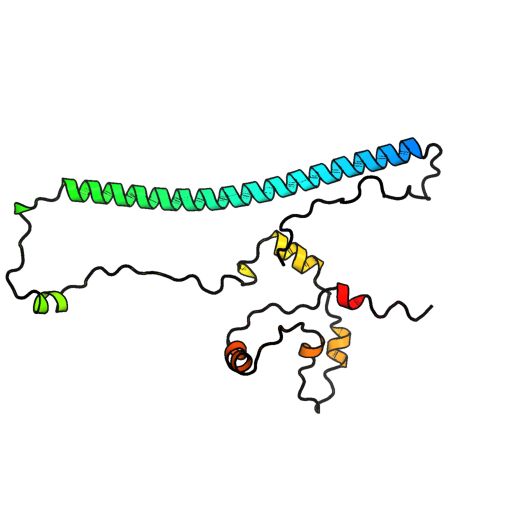M 816 C C . GLU A 1 105 ? -20.069 -10.533 32.504 1.00 82.56 105 GLU A C 1
ATOM 818 O O . GLU A 1 105 ? -20.418 -9.351 32.619 1.00 82.56 105 GLU A O 1
ATOM 823 N N . HIS A 1 106 ? -18.792 -10.907 32.577 1.00 84.31 106 HIS A N 1
ATOM 824 C CA . HIS A 1 106 ? -17.694 -9.961 32.759 1.00 84.31 106 HIS A CA 1
ATOM 825 C C . HIS A 1 106 ? -17.182 -9.468 31.417 1.00 84.31 106 HIS A C 1
ATOM 827 O O . HIS A 1 106 ? -17.107 -10.212 30.439 1.00 84.31 106 HIS A O 1
ATOM 833 N N . TYR A 1 107 ? -16.774 -8.203 31.389 1.00 87.50 107 TYR A N 1
ATOM 834 C CA . TYR A 1 107 ? -16.081 -7.662 30.234 1.00 87.50 107 TYR A CA 1
ATOM 835 C C . TYR A 1 107 ? -14.738 -8.383 30.051 1.00 87.50 107 TYR A C 1
ATOM 837 O O . TYR A 1 107 ? -13.920 -8.425 30.969 1.00 87.50 107 TYR A O 1
ATOM 845 N N . ALA A 1 108 ? -14.503 -8.909 28.851 1.00 89.19 108 ALA A N 1
ATOM 846 C CA . ALA A 1 108 ? -13.229 -9.481 28.443 1.00 89.19 108 ALA A CA 1
ATOM 847 C C . ALA A 1 108 ? -12.772 -8.820 27.140 1.00 89.19 108 ALA A C 1
ATOM 849 O O . ALA A 1 108 ? -13.512 -8.775 26.154 1.00 89.19 108 ALA A O 1
ATOM 850 N N . THR A 1 109 ? -11.539 -8.317 27.125 1.00 90.69 109 THR A N 1
ATOM 851 C CA . THR A 1 109 ? -10.925 -7.780 25.907 1.00 90.69 109 THR A CA 1
ATOM 852 C C . THR A 1 109 ? -10.555 -8.931 24.975 1.00 90.69 109 THR A C 1
ATOM 854 O O . THR A 1 109 ? -9.897 -9.883 25.393 1.00 90.69 109 THR A O 1
ATOM 857 N N . ARG A 1 110 ? -10.945 -8.840 23.700 1.00 88.69 110 ARG A N 1
ATOM 858 C CA . ARG A 1 110 ? -10.509 -9.777 22.657 1.00 88.69 110 ARG A CA 1
ATOM 859 C C . ARG A 1 110 ? -9.238 -9.256 21.990 1.00 88.69 110 ARG A C 1
ATOM 861 O O . ARG A 1 110 ? -9.204 -8.106 21.563 1.00 88.69 110 ARG A O 1
ATOM 868 N N . TYR A 1 111 ? -8.226 -10.113 21.882 1.00 87.31 111 TYR A N 1
ATOM 869 C CA . TYR A 1 111 ? -7.017 -9.863 21.097 1.00 87.31 111 TYR A CA 1
ATOM 870 C C . TYR A 1 111 ? -7.039 -10.781 19.878 1.00 87.31 111 TYR A C 1
ATOM 872 O O . TYR A 1 111 ? -6.727 -11.972 19.971 1.00 87.31 111 TYR A O 1
ATOM 880 N N . GLU A 1 112 ? -7.471 -10.243 18.744 1.00 88.44 112 GLU A N 1
ATOM 881 C CA . GLU A 1 112 ? -7.447 -10.970 17.479 1.00 88.44 112 GLU A CA 1
ATOM 882 C C . GLU A 1 112 ? -6.026 -10.936 16.911 1.00 88.44 112 GLU A C 1
ATOM 884 O O . GLU A 1 112 ? -5.359 -9.903 16.933 1.00 88.44 112 GLU A O 1
ATOM 889 N N . HIS A 1 113 ? -5.543 -12.094 16.464 1.00 87.62 113 HIS A N 1
ATOM 890 C CA . HIS A 1 113 ? -4.237 -12.223 15.830 1.00 87.62 113 HIS A CA 1
ATOM 891 C C . HIS A 1 113 ? -4.463 -12.394 14.336 1.00 87.62 113 HIS A C 1
ATOM 893 O O . HIS A 1 113 ? -5.139 -13.341 13.930 1.00 87.62 113 HIS A O 1
ATOM 899 N N . GLU A 1 114 ? -3.885 -11.506 13.535 1.00 85.00 114 GLU A N 1
ATOM 900 C CA . GLU A 1 114 ? -3.911 -11.649 12.085 1.00 85.00 114 GLU A CA 1
ATOM 901 C C . GLU A 1 114 ? -3.107 -12.892 11.680 1.00 85.00 114 GLU A C 1
ATOM 903 O O . GLU A 1 114 ? -1.958 -13.086 12.089 1.00 85.00 114 GLU A O 1
ATOM 908 N N . ARG A 1 115 ? -3.746 -13.766 10.905 1.00 84.50 115 ARG A N 1
ATOM 909 C CA . ARG A 1 115 ? -3.145 -14.951 10.284 1.00 84.50 115 ARG A CA 1
ATOM 910 C C . ARG A 1 115 ? -3.194 -14.771 8.769 1.00 84.50 115 ARG A C 1
ATOM 912 O O . ARG A 1 115 ? -3.840 -13.850 8.282 1.00 84.50 115 ARG A O 1
ATOM 919 N N . ASP A 1 116 ? -2.473 -15.615 8.039 1.00 78.38 116 ASP A N 1
ATOM 920 C CA . ASP A 1 116 ? -2.541 -15.656 6.570 1.00 78.38 116 ASP A CA 1
ATOM 921 C C . ASP A 1 116 ? -2.143 -14.334 5.882 1.00 78.38 116 ASP A C 1
ATOM 923 O O . ASP A 1 116 ? -2.671 -13.937 4.844 1.00 78.38 116 ASP A O 1
ATOM 927 N N . LEU A 1 117 ? -1.134 -13.659 6.447 1.00 80.56 117 LEU A N 1
ATOM 928 C CA . LEU A 1 117 ? -0.613 -12.372 5.962 1.00 80.56 117 LEU A CA 1
ATOM 929 C C . LEU A 1 117 ? -0.028 -12.435 4.541 1.00 80.56 117 LEU A C 1
ATOM 931 O O . LEU A 1 117 ? 0.099 -11.407 3.876 1.00 80.56 117 LEU A O 1
ATOM 935 N N . PHE A 1 118 ? 0.335 -13.628 4.067 1.00 78.00 118 PHE A N 1
ATOM 936 C CA . PHE A 1 118 ? 1.008 -13.850 2.786 1.00 78.00 118 PHE A CA 1
ATOM 937 C C . PHE A 1 118 ? 0.170 -14.727 1.855 1.00 78.00 118 PHE A C 1
ATOM 939 O O . PHE A 1 118 ? 0.609 -15.790 1.424 1.00 78.00 118 PHE A O 1
ATOM 946 N N . THR A 1 119 ? -1.038 -14.273 1.536 1.00 80.75 119 THR A N 1
ATOM 947 C CA . THR A 1 119 ? -1.905 -14.912 0.541 1.00 80.75 119 THR A CA 1
ATOM 948 C C . THR A 1 119 ? -1.806 -14.189 -0.808 1.00 80.75 119 THR A C 1
ATOM 950 O O . THR A 1 119 ? -1.355 -13.040 -0.882 1.00 80.75 119 THR A O 1
ATOM 953 N N . PRO A 1 120 ? -2.243 -14.813 -1.918 1.00 78.19 120 PRO A N 1
ATOM 954 C CA . PRO A 1 120 ? -2.347 -14.123 -3.206 1.00 78.19 120 PRO A CA 1
ATOM 955 C C . PRO A 1 120 ? -3.223 -12.855 -3.145 1.00 78.19 120 PRO A C 1
ATOM 957 O O . PRO A 1 120 ? -2.962 -11.886 -3.864 1.00 78.19 120 PRO A O 1
ATOM 960 N N . GLY A 1 121 ? -4.221 -12.839 -2.251 1.00 81.75 121 GLY A N 1
ATOM 961 C CA . GLY A 1 121 ? -5.103 -11.695 -2.009 1.00 81.75 121 GLY A CA 1
ATOM 962 C C . GLY A 1 121 ? -4.412 -10.521 -1.311 1.00 81.75 121 GLY A C 1
ATOM 963 O O . GLY A 1 121 ? -4.596 -9.381 -1.730 1.00 81.75 121 GLY A O 1
ATOM 964 N N . THR A 1 122 ? -3.558 -10.782 -0.314 1.00 84.19 122 THR A N 1
ATOM 965 C CA . THR A 1 122 ? -2.806 -9.733 0.408 1.00 84.19 122 THR A CA 1
ATOM 966 C C . THR A 1 122 ? -1.568 -9.242 -0.347 1.00 84.19 122 THR A C 1
ATOM 968 O O . THR A 1 122 ? -0.880 -8.319 0.095 1.00 84.19 122 THR A O 1
ATOM 971 N N . ARG A 1 123 ? -1.266 -9.830 -1.511 1.00 83.00 123 ARG A N 1
ATOM 972 C CA . ARG A 1 123 ? -0.132 -9.440 -2.352 1.00 83.00 123 ARG A CA 1
ATOM 973 C C . ARG A 1 123 ? -0.276 -7.982 -2.824 1.00 83.00 123 ARG A C 1
ATOM 975 O O . ARG A 1 123 ? -1.288 -7.644 -3.445 1.00 83.00 123 ARG A O 1
ATOM 982 N N . PRO A 1 124 ? 0.749 -7.129 -2.633 1.00 84.12 124 PRO A N 1
ATOM 983 C CA . PRO A 1 124 ? 0.746 -5.779 -3.187 1.00 84.12 124 PRO A CA 1
ATOM 984 C C . PRO A 1 124 ? 0.596 -5.796 -4.713 1.00 84.12 124 PRO A C 1
ATOM 986 O O . PRO A 1 124 ? 1.204 -6.637 -5.379 1.00 84.12 124 PRO A O 1
ATOM 989 N N . ALA A 1 125 ? -0.150 -4.836 -5.267 1.00 83.31 125 ALA A N 1
ATOM 990 C CA . ALA A 1 125 ? -0.459 -4.767 -6.699 1.00 83.31 125 ALA A CA 1
ATOM 991 C C . ALA A 1 125 ? 0.789 -4.882 -7.590 1.00 83.31 125 ALA A C 1
ATOM 993 O O . ALA A 1 125 ? 0.846 -5.735 -8.470 1.00 83.31 125 ALA A O 1
ATOM 994 N N . ARG A 1 126 ? 1.852 -4.134 -7.278 1.00 80.12 126 ARG A N 1
ATOM 995 C CA . ARG A 1 126 ? 3.088 -4.178 -8.069 1.00 80.12 126 ARG A CA 1
ATOM 996 C C . ARG A 1 126 ? 3.799 -5.533 -8.027 1.00 80.12 126 ARG A C 1
ATOM 998 O O . ARG A 1 126 ? 4.366 -5.973 -9.020 1.00 80.12 126 ARG A O 1
ATOM 1005 N N . VAL A 1 127 ? 3.754 -6.222 -6.887 1.00 81.25 127 VAL A N 1
ATOM 1006 C CA . VAL A 1 127 ? 4.316 -7.577 -6.766 1.00 81.25 127 VAL A CA 1
ATOM 1007 C C . VAL A 1 127 ? 3.478 -8.568 -7.571 1.00 81.25 127 VAL A C 1
ATOM 1009 O O . VAL A 1 127 ? 4.032 -9.505 -8.134 1.00 81.25 127 VAL A O 1
ATOM 1012 N N . ARG A 1 128 ? 2.159 -8.357 -7.664 1.00 83.75 128 ARG A N 1
ATOM 1013 C CA . ARG A 1 128 ? 1.273 -9.148 -8.524 1.00 83.75 128 ARG A CA 1
ATOM 1014 C C . ARG A 1 128 ? 1.627 -8.975 -10.001 1.00 83.75 128 ARG A C 1
ATOM 1016 O O . ARG A 1 128 ? 1.839 -9.979 -10.662 1.00 83.75 128 ARG A O 1
ATOM 1023 N N . GLU A 1 129 ? 1.804 -7.746 -10.477 1.00 82.12 129 GLU A N 1
ATOM 1024 C CA . GLU A 1 129 ? 2.235 -7.465 -11.859 1.00 82.12 129 GLU A CA 1
ATOM 1025 C C . GLU A 1 129 ? 3.603 -8.088 -12.183 1.00 82.12 129 GLU A C 1
ATOM 1027 O O . GLU A 1 129 ? 3.797 -8.698 -13.235 1.00 82.12 129 GLU A O 1
ATOM 1032 N N . LEU A 1 130 ? 4.565 -7.983 -11.259 1.00 79.12 130 LEU A N 1
ATOM 1033 C CA . LEU A 1 130 ? 5.870 -8.634 -11.410 1.00 79.12 130 LEU A CA 1
ATOM 1034 C C . LEU A 1 130 ? 5.735 -10.159 -11.452 1.00 79.12 130 LEU A C 1
ATOM 1036 O O . LEU A 1 130 ? 6.406 -10.820 -12.237 1.00 79.12 130 LEU A O 1
ATOM 1040 N N . TYR A 1 131 ? 4.856 -10.722 -10.626 1.00 78.31 131 TYR A N 1
ATOM 1041 C CA . TYR A 1 131 ? 4.589 -12.154 -10.619 1.00 78.31 131 TYR A CA 1
ATOM 1042 C C . TYR A 1 131 ? 3.940 -12.618 -11.929 1.00 78.31 131 TYR A C 1
ATOM 1044 O O . TYR A 1 131 ? 4.348 -13.633 -12.483 1.00 78.31 131 TYR A O 1
ATOM 1052 N N . GLU A 1 132 ? 2.969 -11.867 -12.446 1.00 79.44 132 GLU A N 1
ATOM 1053 C CA . GLU A 1 132 ? 2.280 -12.155 -13.708 1.00 79.44 132 GLU A CA 1
ATOM 1054 C C . GLU A 1 132 ? 3.210 -12.022 -14.917 1.00 79.44 132 GLU A C 1
ATOM 1056 O O . GLU A 1 132 ? 3.220 -12.902 -15.773 1.00 79.44 132 GLU A O 1
ATOM 1061 N N . SER A 1 133 ? 4.046 -10.983 -14.962 1.00 76.94 133 SER A N 1
ATOM 1062 C CA . SER A 1 133 ? 5.045 -10.808 -16.028 1.00 76.94 133 SER A CA 1
ATOM 1063 C C . SER A 1 133 ? 6.164 -11.854 -15.978 1.00 76.94 133 SER A C 1
ATOM 1065 O O . SER A 1 133 ? 6.684 -12.251 -17.019 1.00 76.94 133 SER A O 1
ATOM 1067 N N . ALA A 1 134 ? 6.521 -12.342 -14.786 1.00 70.75 134 ALA A N 1
ATOM 1068 C CA . ALA A 1 134 ? 7.483 -1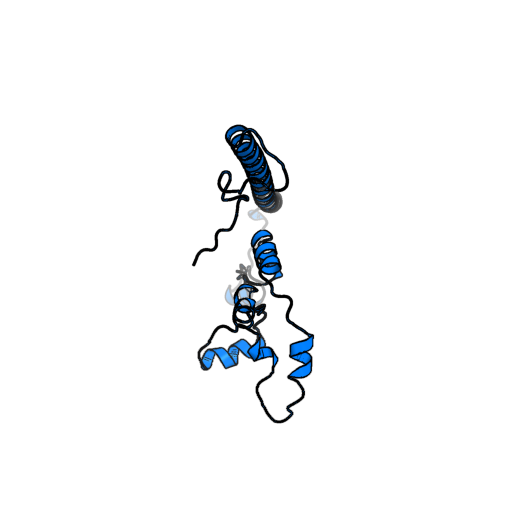3.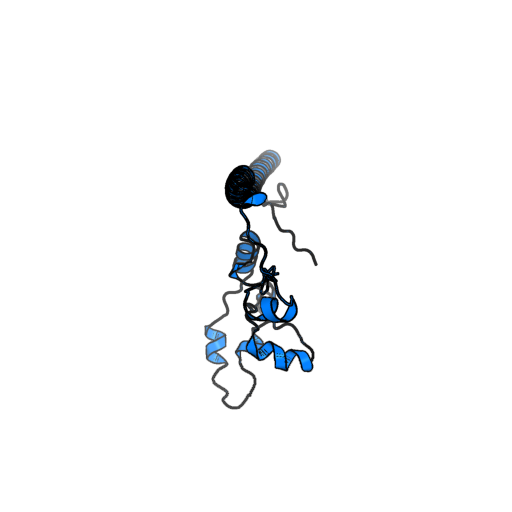428 -14.614 1.00 70.75 134 ALA A CA 1
ATOM 1069 C C . ALA A 1 134 ? 6.875 -14.826 -14.815 1.00 70.75 134 ALA A C 1
ATOM 1071 O O . ALA A 1 134 ? 7.628 -15.803 -14.919 1.00 70.75 134 ALA A O 1
ATOM 1072 N N . ALA A 1 135 ? 5.546 -14.957 -14.837 1.00 65.56 135 ALA A N 1
ATOM 1073 C CA . ALA A 1 135 ? 4.889 -16.245 -14.976 1.00 65.56 135 ALA A CA 1
ATOM 1074 C C . ALA A 1 135 ? 5.117 -16.796 -16.390 1.00 65.56 135 ALA A C 1
ATOM 1076 O O . ALA A 1 135 ? 4.620 -16.265 -17.382 1.00 65.56 135 ALA A O 1
ATOM 1077 N N . ALA A 1 136 ? 5.843 -17.912 -16.482 1.00 59.28 136 ALA A N 1
ATOM 1078 C CA . ALA A 1 136 ? 5.855 -18.708 -17.698 1.00 59.28 136 ALA A CA 1
ATOM 1079 C C . ALA A 1 136 ? 4.429 -19.189 -17.986 1.00 59.28 136 ALA A C 1
ATOM 1081 O O . ALA A 1 136 ? 3.791 -19.756 -17.096 1.00 59.28 136 ALA A O 1
ATOM 1082 N N . THR A 1 137 ? 3.944 -19.042 -19.222 1.00 57.22 137 THR A N 1
ATOM 1083 C CA . THR A 1 137 ? 2.788 -19.838 -19.655 1.00 57.22 137 THR A CA 1
ATOM 1084 C C . THR A 1 137 ? 3.245 -21.296 -19.614 1.00 57.22 137 THR A C 1
ATOM 1086 O O . THR A 1 137 ? 4.152 -21.652 -20.372 1.00 57.22 137 THR A O 1
ATOM 1089 N N . PRO A 1 138 ? 2.718 -22.145 -18.711 1.00 55.00 138 PRO A N 1
ATOM 1090 C CA . PRO A 1 138 ? 3.145 -23.531 -18.672 1.00 55.00 138 PRO A CA 1
ATOM 1091 C C . PRO A 1 138 ? 2.804 -24.153 -20.030 1.00 55.00 138 PRO A C 1
ATOM 1093 O O . PRO A 1 138 ? 1.688 -23.945 -20.518 1.00 55.00 138 PRO A O 1
ATOM 1096 N N . PRO A 1 139 ? 3.722 -24.892 -20.676 1.00 57.53 139 PRO A N 1
ATOM 1097 C CA . PRO A 1 139 ? 3.415 -25.569 -21.923 1.00 57.53 139 PRO A CA 1
ATOM 1098 C C . PRO A 1 139 ? 2.425 -26.703 -21.627 1.00 57.53 139 PRO A C 1
ATOM 1100 O O . PRO A 1 139 ? 2.804 -27.852 -21.423 1.00 57.53 139 PRO A O 1
ATOM 1103 N N . LEU A 1 140 ? 1.129 -26.368 -21.597 1.00 55.62 140 LEU A N 1
ATOM 1104 C CA . LEU A 1 140 ? 0.023 -27.287 -21.303 1.00 55.62 140 LEU A CA 1
ATOM 1105 C C . LEU A 1 140 ? 0.039 -28.515 -22.227 1.00 55.62 140 LEU A C 1
ATOM 1107 O O . LEU A 1 140 ? -0.397 -29.593 -21.829 1.00 55.62 140 LEU A O 1
ATOM 1111 N N . HIS A 1 141 ? 0.580 -28.360 -23.440 1.00 58.00 141 HIS A N 1
ATOM 1112 C CA . HIS A 1 141 ? 0.780 -29.447 -24.395 1.00 58.00 141 HIS A CA 1
ATOM 1113 C C . HIS A 1 141 ? 1.829 -30.469 -23.918 1.00 58.00 141 HIS A C 1
ATOM 1115 O O . HIS A 1 141 ? 1.580 -31.663 -24.012 1.00 58.00 141 HIS A O 1
ATOM 1121 N N . VAL A 1 142 ? 2.942 -30.028 -23.319 1.00 57.50 142 VAL A N 1
ATOM 1122 C CA . VAL A 1 142 ? 3.971 -30.917 -22.741 1.00 57.50 142 VAL A CA 1
ATOM 1123 C C . VAL A 1 142 ? 3.432 -31.634 -21.503 1.00 57.50 142 VAL A C 1
ATOM 1125 O O . VAL A 1 142 ? 3.697 -32.816 -21.311 1.00 57.50 142 VAL A O 1
ATOM 1128 N N . ILE A 1 143 ? 2.621 -30.944 -20.693 1.00 54.78 143 ILE A N 1
ATOM 1129 C CA . ILE A 1 143 ? 2.009 -31.510 -19.480 1.00 54.78 143 ILE A CA 1
ATOM 1130 C C . ILE A 1 143 ? 1.024 -32.637 -19.828 1.00 54.78 143 ILE A C 1
ATOM 1132 O O . ILE A 1 143 ? 1.026 -33.665 -19.159 1.00 54.78 143 ILE A O 1
ATOM 1136 N N . ARG A 1 144 ? 0.217 -32.489 -20.891 1.00 55.69 144 ARG A N 1
ATOM 1137 C CA . ARG A 1 144 ? -0.683 -33.564 -21.355 1.00 55.69 144 ARG A CA 1
ATOM 1138 C C . ARG A 1 144 ? 0.063 -34.784 -21.885 1.00 55.69 144 ARG A C 1
ATOM 1140 O O . ARG A 1 144 ? -0.417 -35.894 -21.694 1.00 55.69 144 ARG A O 1
ATOM 1147 N N . CYS A 1 145 ? 1.210 -34.590 -22.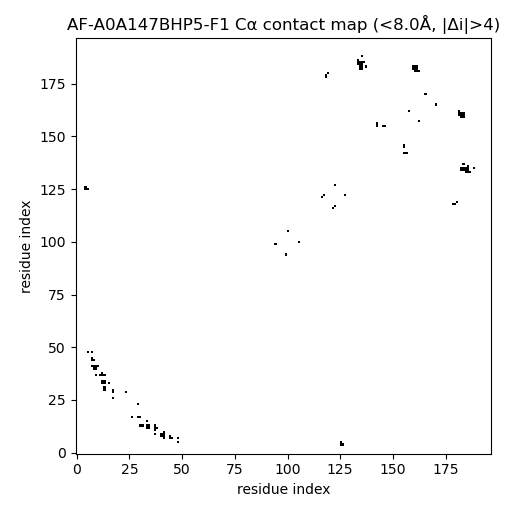533 1.00 57.66 145 CYS A N 1
ATOM 1148 C CA . CYS A 1 145 ? 1.978 -35.695 -23.108 1.00 57.66 145 CYS A CA 1
ATOM 1149 C C . CYS A 1 145 ? 2.714 -36.542 -22.055 1.00 57.66 145 CYS A C 1
ATOM 1151 O O . CYS A 1 145 ? 2.999 -37.702 -22.320 1.00 57.66 145 CYS A O 1
ATOM 1153 N N . LEU A 1 146 ? 3.008 -35.987 -20.873 1.00 55.38 146 LEU A N 1
ATOM 1154 C CA . LEU A 1 146 ? 3.708 -36.687 -19.783 1.00 55.38 146 LEU A CA 1
ATOM 1155 C C . LEU A 1 146 ? 2.770 -37.445 -18.824 1.00 55.38 146 LEU A C 1
ATOM 1157 O O . LEU A 1 146 ? 3.248 -38.169 -17.958 1.00 55.38 146 LEU A O 1
ATOM 1161 N N . GLY A 1 147 ? 1.450 -37.281 -18.957 1.00 51.16 147 GLY A N 1
ATOM 1162 C CA . GLY A 1 147 ? 0.450 -37.874 -18.061 1.00 51.16 147 GLY A CA 1
ATOM 1163 C C . GLY A 1 147 ? 0.018 -39.303 -18.407 1.00 51.16 147 GLY A C 1
ATOM 1164 O O . GLY A 1 147 ? -1.031 -39.722 -17.932 1.00 51.16 147 GLY A O 1
ATOM 1165 N N . HIS A 1 148 ? 0.757 -40.021 -19.259 1.00 50.12 148 HIS A N 1
ATOM 1166 C CA . HIS A 1 148 ? 0.357 -41.347 -19.753 1.00 50.12 148 HIS A CA 1
ATOM 1167 C C . HIS A 1 148 ? 1.102 -42.537 -19.129 1.00 50.12 148 HIS A C 1
ATOM 1169 O O . HIS A 1 148 ? 0.746 -43.678 -19.425 1.00 50.12 148 HIS A O 1
ATOM 1175 N N . ASP A 1 149 ? 2.065 -42.302 -18.234 1.00 46.47 149 ASP A N 1
ATOM 1176 C CA . ASP A 1 149 ? 2.775 -43.384 -17.549 1.00 46.47 149 ASP A CA 1
ATOM 1177 C C . ASP A 1 149 ? 2.122 -43.671 -16.186 1.00 46.47 149 ASP A C 1
ATOM 1179 O O . ASP A 1 149 ? 2.465 -43.077 -15.165 1.00 46.47 149 ASP A O 1
ATOM 1183 N N . GLU A 1 150 ? 1.188 -44.625 -16.174 1.00 50.12 150 GLU A N 1
ATOM 1184 C CA . GLU A 1 150 ? 0.442 -45.139 -15.003 1.00 50.12 150 GLU A CA 1
ATOM 1185 C C . GLU A 1 150 ? 1.336 -45.738 -13.885 1.00 50.12 150 GLU A C 1
ATOM 1187 O O . GLU A 1 150 ? 0.835 -46.233 -12.877 1.00 50.12 150 GLU A O 1
ATOM 1192 N N . SER A 1 151 ? 2.665 -45.732 -14.045 1.00 50.16 151 SER A N 1
ATOM 1193 C CA . SER A 1 151 ? 3.621 -46.455 -13.195 1.00 50.16 151 SER A CA 1
ATOM 1194 C C . SER A 1 151 ? 4.533 -45.582 -12.324 1.00 50.16 151 SER A C 1
ATOM 1196 O O . SER A 1 151 ? 5.390 -46.128 -11.632 1.00 50.16 151 SER A O 1
ATOM 1198 N N . SER A 1 152 ? 4.402 -44.251 -12.345 1.00 45.88 152 SER A N 1
ATOM 1199 C CA . SER A 1 152 ? 5.248 -43.353 -11.54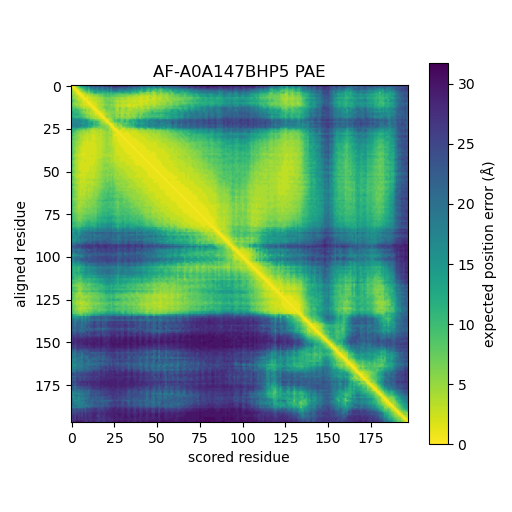3 1.00 45.88 152 SER A CA 1
ATOM 1200 C C . SER A 1 152 ? 4.409 -42.539 -10.558 1.00 45.88 152 SER A C 1
ATOM 1202 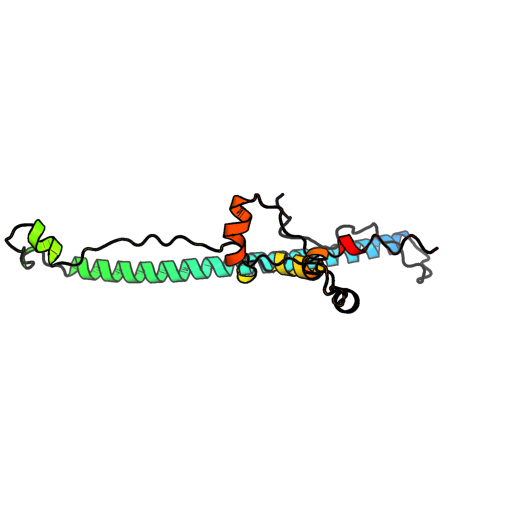O O . SER A 1 152 ? 3.658 -41.657 -10.955 1.00 45.88 152 SER A O 1
ATOM 1204 N N . GLU A 1 153 ? 4.565 -42.800 -9.256 1.00 50.19 153 GLU A N 1
ATOM 1205 C CA . GLU A 1 153 ? 3.890 -42.096 -8.144 1.00 50.19 153 GLU A CA 1
ATOM 1206 C C . GLU A 1 153 ? 4.252 -40.596 -8.023 1.00 50.19 153 GLU A C 1
ATOM 1208 O O . GLU A 1 153 ? 3.809 -39.911 -7.098 1.00 50.19 153 GLU A O 1
ATOM 1213 N N . LEU A 1 154 ? 5.066 -40.055 -8.935 1.00 52.28 154 LEU A N 1
ATOM 1214 C CA . LEU A 1 154 ? 5.367 -38.630 -8.995 1.00 52.28 154 LEU A CA 1
ATOM 1215 C C . LEU A 1 154 ? 4.322 -37.915 -9.856 1.00 52.28 154 LEU A C 1
ATOM 1217 O O . LEU A 1 154 ? 4.394 -37.941 -11.083 1.00 52.28 154 LEU A O 1
ATOM 1221 N N . ASP A 1 155 ? 3.392 -37.221 -9.196 1.00 54.00 155 ASP A N 1
ATOM 1222 C CA . ASP A 1 155 ? 2.488 -36.258 -9.829 1.00 54.00 155 ASP A CA 1
ATOM 1223 C C . ASP A 1 155 ? 3.297 -35.350 -10.773 1.00 54.00 155 ASP A C 1
ATOM 1225 O O . ASP A 1 155 ? 4.166 -34.589 -10.333 1.00 54.00 155 ASP A O 1
ATOM 1229 N N . SER A 1 156 ? 3.037 -35.445 -12.083 1.00 52.22 156 SER A N 1
ATOM 1230 C CA . SER A 1 156 ? 3.781 -34.737 -13.135 1.00 52.22 156 SER A CA 1
ATOM 1231 C C . SER A 1 156 ? 3.772 -33.218 -12.927 1.00 52.22 156 SER A C 1
ATOM 1233 O O . SER A 1 156 ? 4.626 -32.509 -13.460 1.00 52.22 156 SER A O 1
ATOM 1235 N N . ARG A 1 157 ? 2.845 -32.709 -12.102 1.00 51.38 157 ARG A N 1
ATOM 1236 C CA . ARG A 1 157 ? 2.812 -31.327 -11.609 1.00 51.38 157 ARG A CA 1
ATOM 1237 C C . ARG A 1 157 ? 4.091 -30.932 -10.868 1.00 51.38 157 ARG A C 1
ATOM 1239 O O . ARG A 1 157 ? 4.586 -29.831 -11.091 1.00 51.38 157 ARG A O 1
ATOM 1246 N N . GLY A 1 158 ? 4.673 -31.825 -10.066 1.00 54.22 158 GLY A N 1
ATOM 1247 C CA . GLY A 1 158 ? 5.884 -31.578 -9.274 1.00 54.22 158 GLY A CA 1
ATOM 1248 C C . GLY A 1 158 ? 7.152 -31.328 -10.101 1.00 54.22 158 GLY A C 1
ATOM 1249 O O . GLY A 1 158 ? 8.080 -30.693 -9.610 1.00 54.22 158 GLY A O 1
ATOM 1250 N N . LEU A 1 159 ? 7.182 -31.746 -11.373 1.00 57.03 159 LEU A N 1
ATOM 1251 C CA . LEU A 1 159 ? 8.297 -31.478 -12.299 1.00 57.03 159 LEU A CA 1
ATOM 1252 C C . LEU A 1 159 ? 8.351 -30.012 -12.758 1.00 57.03 159 LEU A C 1
ATOM 1254 O O . LEU A 1 159 ? 9.387 -29.527 -13.220 1.00 57.03 159 LEU A O 1
ATOM 1258 N N . PHE A 1 160 ? 7.229 -29.300 -12.646 1.00 53.22 160 PHE A N 1
ATOM 1259 C CA . PHE A 1 160 ? 7.084 -27.916 -13.099 1.00 53.22 160 PHE A CA 1
ATOM 1260 C C . PHE A 1 160 ? 6.832 -26.942 -11.948 1.00 53.22 160 PHE A C 1
ATOM 1262 O O . PHE A 1 160 ? 6.820 -25.734 -12.169 1.00 53.22 160 PHE A O 1
ATOM 1269 N N . LEU A 1 161 ? 6.670 -27.451 -10.729 1.00 56.22 161 LEU A N 1
ATOM 1270 C CA . LEU A 1 161 ? 6.348 -26.680 -9.541 1.00 56.22 161 LEU A CA 1
ATOM 1271 C C . LEU A 1 161 ? 7.620 -26.420 -8.720 1.00 56.22 161 LEU A C 1
ATOM 1273 O O . LEU A 1 161 ? 8.247 -27.350 -8.215 1.00 56.22 161 LEU A O 1
ATOM 1277 N N . CYS A 1 162 ? 8.004 -25.157 -8.531 1.00 54.41 162 CYS A N 1
ATOM 1278 C CA . CYS A 1 162 ? 9.040 -24.817 -7.554 1.00 54.41 162 CYS A CA 1
ATOM 1279 C C . CYS A 1 162 ? 8.434 -24.849 -6.145 1.00 54.41 162 CYS A C 1
ATOM 1281 O O . CYS A 1 162 ? 7.943 -23.834 -5.655 1.00 54.41 162 CYS A O 1
ATOM 1283 N N . MET A 1 163 ? 8.458 -26.017 -5.501 1.00 55.09 163 MET A N 1
ATOM 1284 C CA . MET A 1 163 ? 8.068 -26.154 -4.098 1.00 55.09 163 MET A CA 1
ATOM 1285 C C . MET A 1 163 ? 9.240 -25.803 -3.171 1.00 55.09 163 MET A C 1
ATOM 1287 O O . MET A 1 163 ? 10.357 -26.277 -3.398 1.00 55.09 163 MET A O 1
ATOM 1291 N N . PRO A 1 164 ? 9.023 -25.012 -2.105 1.00 58.75 164 PRO A N 1
ATOM 1292 C CA . PRO A 1 164 ? 10.027 -24.854 -1.059 1.00 58.75 164 PRO A CA 1
ATOM 1293 C C . PRO A 1 164 ? 10.335 -26.212 -0.406 1.00 58.75 164 PRO A C 1
ATOM 1295 O O . PRO A 1 164 ? 9.435 -26.991 -0.092 1.00 58.75 164 PRO A O 1
ATOM 1298 N N . VAL A 1 165 ? 11.621 -26.507 -0.192 1.00 61.38 165 VAL A N 1
ATOM 1299 C CA . VAL A 1 165 ? 12.050 -27.753 0.459 1.00 61.38 165 VAL A CA 1
ATOM 1300 C C . VAL A 1 165 ? 11.834 -27.621 1.965 1.00 61.38 165 VAL A C 1
ATOM 1302 O O . VAL A 1 165 ? 12.520 -26.853 2.637 1.00 61.38 165 VAL A O 1
ATOM 1305 N N . TRP A 1 166 ? 10.876 -28.374 2.501 1.00 56.81 166 TRP A N 1
ATOM 1306 C CA . TRP A 1 166 ? 10.600 -28.432 3.937 1.00 56.81 166 TRP A CA 1
ATOM 1307 C C . TRP A 1 166 ? 11.098 -29.734 4.564 1.00 56.81 166 TRP A C 1
ATOM 1309 O O . TRP A 1 166 ? 11.105 -30.785 3.921 1.00 56.81 166 TRP A O 1
ATOM 1319 N N . GLY A 1 167 ? 11.470 -29.663 5.846 1.00 63.88 167 GLY A N 1
ATOM 1320 C CA . GLY A 1 167 ? 11.802 -30.841 6.650 1.00 63.88 167 GLY A CA 1
ATOM 1321 C C . GLY A 1 167 ? 10.593 -31.755 6.889 1.00 63.88 167 GLY A C 1
ATOM 1322 O O . GLY A 1 167 ? 9.439 -31.329 6.798 1.00 63.88 167 GLY A O 1
ATOM 1323 N N . ASP A 1 168 ? 10.845 -33.018 7.233 1.00 66.19 168 ASP A N 1
ATOM 1324 C CA . ASP A 1 168 ? 9.818 -34.076 7.253 1.00 66.19 168 ASP A CA 1
ATOM 1325 C C . ASP A 1 168 ? 8.662 -33.833 8.239 1.00 66.19 168 ASP A C 1
ATOM 1327 O O . ASP A 1 168 ? 7.518 -34.200 7.964 1.00 66.19 168 ASP A O 1
ATOM 1331 N N . ALA A 1 169 ? 8.920 -33.152 9.359 1.00 60.91 169 ALA A N 1
ATOM 1332 C CA . ALA A 1 169 ? 7.883 -32.764 10.319 1.00 60.91 169 ALA A CA 1
ATOM 1333 C C . ALA A 1 169 ? 6.960 -31.649 9.788 1.00 60.91 169 ALA A C 1
ATOM 1335 O O . ALA A 1 169 ? 5.784 -31.585 10.146 1.00 60.91 169 ALA A O 1
ATOM 1336 N N . ALA A 1 170 ? 7.481 -30.785 8.913 1.00 59.34 170 ALA A N 1
ATOM 1337 C CA . ALA A 1 170 ? 6.730 -29.710 8.280 1.00 59.34 170 ALA A CA 1
ATOM 1338 C C . ALA A 1 170 ? 5.905 -30.243 7.093 1.00 59.34 170 ALA A C 1
ATOM 1340 O O . ALA A 1 170 ? 4.730 -29.912 6.984 1.00 59.34 170 ALA A O 1
ATOM 1341 N N . LYS A 1 171 ? 6.427 -31.179 6.286 1.00 58.16 171 LYS A N 1
ATOM 1342 C CA . LYS A 1 171 ? 5.667 -31.809 5.181 1.00 58.16 171 LYS A CA 1
ATOM 1343 C C . LYS A 1 171 ? 4.292 -32.350 5.598 1.00 58.16 171 LYS A C 1
ATOM 1345 O O . LYS A 1 171 ? 3.319 -32.141 4.882 1.00 58.16 171 LYS A O 1
ATOM 1350 N N . ARG A 1 172 ? 4.189 -32.996 6.769 1.00 55.59 172 ARG A N 1
ATOM 1351 C CA . ARG A 1 172 ? 2.914 -33.549 7.279 1.00 55.59 172 ARG A CA 1
ATOM 1352 C C . ARG A 1 172 ? 1.917 -32.483 7.737 1.00 55.59 172 ARG A C 1
ATOM 1354 O O . ARG A 1 172 ? 0.720 -32.736 7.718 1.00 55.59 172 ARG A O 1
ATOM 1361 N N . ARG A 1 173 ? 2.400 -31.310 8.159 1.00 54.06 173 ARG A N 1
ATOM 1362 C CA . ARG A 1 173 ? 1.561 -30.174 8.573 1.00 54.06 173 ARG A CA 1
ATOM 1363 C C . ARG A 1 173 ? 1.124 -29.310 7.390 1.00 54.06 173 ARG A C 1
ATOM 1365 O O . ARG A 1 173 ? 0.047 -28.738 7.442 1.00 54.06 173 ARG A O 1
ATOM 1372 N N . LEU A 1 174 ? 1.938 -29.231 6.337 1.00 53.03 174 LEU A N 1
ATOM 1373 C CA . LEU A 1 174 ? 1.706 -28.335 5.201 1.00 53.03 174 LEU A CA 1
ATOM 1374 C C . LEU A 1 174 ? 0.888 -28.933 4.047 1.00 53.03 174 LEU A C 1
ATOM 1376 O O . LEU A 1 174 ? 0.432 -28.173 3.200 1.00 53.03 174 LEU A O 1
ATOM 1380 N N . ALA A 1 175 ? 0.633 -30.244 4.028 1.00 53.00 175 ALA A N 1
ATOM 1381 C CA . ALA A 1 175 ? -0.281 -30.852 3.055 1.00 53.00 175 ALA A CA 1
ATOM 1382 C C . ALA A 1 175 ? -1.742 -30.359 3.180 1.00 53.00 175 ALA A C 1
ATOM 1384 O O . ALA A 1 175 ? -2.545 -30.637 2.297 1.00 53.00 175 ALA A O 1
ATOM 1385 N N . LEU A 1 176 ? -2.085 -29.653 4.267 1.00 51.31 176 LEU A N 1
ATOM 1386 C CA . LEU A 1 176 ? -3.455 -29.240 4.586 1.00 51.31 176 LEU A CA 1
ATOM 1387 C C . LEU A 1 176 ? -3.740 -27.735 4.401 1.00 51.31 176 LEU A C 1
ATOM 1389 O O . LEU A 1 176 ? -4.895 -27.413 4.176 1.00 51.31 176 LEU A O 1
ATOM 1393 N N . ASP A 1 177 ? -2.739 -26.840 4.431 1.00 49.22 177 ASP A N 1
ATOM 1394 C CA . ASP A 1 177 ? -2.977 -25.370 4.468 1.00 49.22 177 ASP A CA 1
ATOM 1395 C C . ASP A 1 177 ? -2.065 -24.530 3.536 1.00 49.22 177 ASP A C 1
ATOM 1397 O O . ASP A 1 177 ? -2.092 -23.302 3.534 1.00 49.22 177 ASP A O 1
ATOM 1401 N N . LEU A 1 178 ? -1.225 -25.199 2.742 1.00 53.25 178 LEU A N 1
ATOM 1402 C CA . LEU A 1 178 ? -0.339 -24.690 1.684 1.00 53.25 178 LEU A CA 1
ATOM 1403 C C . LEU A 1 178 ? -0.948 -23.955 0.476 1.00 53.25 178 LEU A C 1
ATOM 1405 O O . LEU A 1 178 ? -0.679 -24.433 -0.620 1.00 53.25 178 LEU A O 1
ATOM 1409 N N . ASP A 1 179 ? -1.642 -22.815 0.572 1.00 53.91 179 ASP A N 1
ATOM 1410 C CA . ASP A 1 179 ? -2.064 -22.058 -0.639 1.00 53.91 179 ASP A CA 1
ATOM 1411 C C . ASP A 1 179 ? -0.905 -21.220 -1.249 1.00 53.91 179 ASP A C 1
ATOM 1413 O O . ASP A 1 179 ? -1.020 -20.033 -1.567 1.00 53.91 179 ASP A O 1
ATOM 1417 N N . ILE A 1 180 ? 0.290 -21.824 -1.349 1.00 56.34 180 ILE A N 1
ATOM 1418 C CA . ILE A 1 180 ? 1.464 -21.197 -1.967 1.00 56.34 180 ILE A CA 1
ATOM 1419 C C . ILE A 1 180 ? 1.351 -21.368 -3.478 1.00 56.34 180 ILE A C 1
ATOM 1421 O O . ILE A 1 180 ? 1.489 -22.464 -4.023 1.00 56.34 180 ILE A O 1
ATOM 1425 N N . GLU A 1 181 ? 1.161 -20.245 -4.162 1.00 57.72 181 GLU A N 1
ATOM 1426 C CA . GLU A 1 181 ? 1.140 -20.188 -5.616 1.00 57.72 181 GLU A CA 1
ATOM 1427 C C . GLU A 1 181 ? 2.513 -20.563 -6.194 1.00 57.72 181 GLU A C 1
ATOM 1429 O O . GLU A 1 181 ? 3.503 -19.834 -6.082 1.00 57.72 181 GLU A O 1
ATOM 1434 N N . THR A 1 182 ? 2.575 -21.726 -6.823 1.00 55.72 182 THR A N 1
ATOM 1435 C CA . THR A 1 182 ? 3.813 -22.387 -7.232 1.00 55.72 182 THR A CA 1
ATOM 1436 C C . THR A 1 182 ? 3.918 -22.398 -8.755 1.00 55.72 182 THR A C 1
ATOM 1438 O O . THR A 1 182 ? 3.809 -23.422 -9.424 1.00 55.72 182 THR A O 1
ATOM 1441 N N . ARG A 1 183 ? 4.113 -21.215 -9.346 1.00 57.38 183 ARG A N 1
ATOM 1442 C CA . ARG A 1 183 ? 4.382 -21.089 -10.786 1.00 57.38 183 ARG A CA 1
ATOM 1443 C C . ARG A 1 183 ? 5.881 -21.100 -11.063 1.00 57.38 183 ARG A C 1
ATOM 1445 O O . ARG A 1 183 ? 6.668 -20.508 -10.325 1.00 57.38 183 ARG A O 1
ATOM 1452 N N . ARG A 1 184 ? 6.279 -21.760 -12.153 1.00 56.12 184 ARG A N 1
ATOM 1453 C CA . ARG A 1 184 ? 7.663 -21.740 -12.638 1.00 56.12 184 ARG A CA 1
ATOM 1454 C C . ARG A 1 184 ? 7.986 -20.351 -13.211 1.00 56.12 184 ARG A C 1
ATOM 1456 O O . ARG A 1 184 ? 7.230 -19.874 -14.060 1.00 56.12 184 ARG A O 1
ATOM 1463 N N . PRO A 1 185 ? 9.093 -19.709 -12.807 1.00 53.78 185 PRO A N 1
ATOM 1464 C CA . PRO A 1 185 ? 9.514 -18.447 -13.407 1.00 53.78 185 PRO A CA 1
ATOM 1465 C C . PRO A 1 185 ? 9.966 -18.646 -14.864 1.00 53.78 185 PRO A C 1
ATOM 1467 O O . PRO A 1 185 ? 10.638 -19.631 -15.185 1.00 53.78 185 PRO A O 1
ATOM 1470 N N . ALA A 1 186 ? 9.639 -17.689 -15.736 1.00 55.97 186 ALA A N 1
ATOM 1471 C CA . ALA A 1 186 ? 9.995 -17.686 -17.161 1.00 55.97 186 ALA A CA 1
ATOM 1472 C C . ALA A 1 186 ? 11.507 -17.789 -17.427 1.00 55.97 186 ALA A C 1
ATOM 1474 O O . ALA A 1 186 ? 11.922 -18.360 -18.433 1.00 55.97 186 ALA A O 1
ATOM 1475 N N . SER A 1 187 ? 12.346 -17.333 -16.493 1.00 52.56 187 SER A N 1
ATOM 1476 C CA . SER A 1 187 ? 13.808 -17.444 -16.579 1.00 52.56 187 SER A CA 1
ATOM 1477 C C . SER A 1 187 ? 14.324 -18.888 -16.665 1.00 52.56 187 SER A C 1
ATOM 1479 O O . SER A 1 187 ? 15.406 -19.115 -17.196 1.00 52.56 187 SER A O 1
ATOM 1481 N N . LEU A 1 188 ? 13.552 -19.878 -16.203 1.00 54.09 188 LEU A N 1
ATOM 1482 C CA . LEU A 1 188 ? 13.909 -21.300 -16.284 1.00 54.09 188 LEU A CA 1
ATOM 1483 C C . LEU A 1 188 ? 13.535 -21.965 -17.622 1.00 54.09 188 LEU A C 1
ATOM 1485 O O . LEU A 1 188 ? 13.728 -23.178 -17.751 1.00 54.09 188 LEU A O 1
ATOM 1489 N N . LEU A 1 189 ? 12.970 -21.222 -18.582 1.00 53.16 189 LEU A N 1
ATOM 1490 C CA . LEU A 1 189 ? 12.682 -21.706 -19.941 1.00 53.16 189 LEU A CA 1
ATOM 1491 C C . LEU A 1 189 ? 13.831 -21.446 -20.930 1.00 53.16 189 LEU A C 1
ATOM 1493 O O . LEU A 1 189 ? 13.932 -22.145 -21.930 1.00 53.16 189 LEU A O 1
ATOM 1497 N N . VAL A 1 190 ? 14.737 -20.509 -20.630 1.00 47.25 190 VAL A N 1
ATOM 1498 C CA . VAL A 1 190 ? 15.779 -20.017 -21.562 1.00 47.25 190 VAL A CA 1
ATOM 1499 C C . VAL A 1 190 ? 16.896 -21.047 -21.846 1.00 47.25 190 VAL A C 1
ATOM 1501 O O . VAL A 1 190 ? 17.773 -20.824 -22.669 1.00 47.25 190 VAL A O 1
ATOM 1504 N N . GLY A 1 191 ? 16.872 -22.220 -21.209 1.00 46.59 191 GLY A N 1
ATOM 1505 C CA . GLY A 1 191 ? 17.973 -23.190 -21.260 1.00 46.59 191 GLY A CA 1
ATOM 1506 C C . GLY A 1 191 ? 17.974 -24.214 -22.402 1.00 46.59 191 GLY A C 1
ATOM 1507 O O . GLY A 1 191 ? 18.805 -25.115 -22.340 1.00 46.59 191 GLY A O 1
ATOM 1508 N N . LYS A 1 192 ? 17.065 -24.167 -23.391 1.00 42.66 192 LYS A N 1
ATOM 1509 C CA . LYS A 1 192 ? 16.987 -25.230 -24.425 1.00 42.66 192 LYS A CA 1
ATOM 1510 C C . LYS A 1 192 ? 17.012 -24.804 -25.894 1.00 42.66 192 LYS A C 1
ATOM 1512 O O . LYS A 1 192 ? 17.137 -25.685 -26.731 1.00 42.66 192 LYS A O 1
ATOM 1517 N N . GLU A 1 193 ? 16.978 -23.516 -26.227 1.00 39.97 193 GLU A N 1
ATOM 1518 C CA . GLU A 1 193 ? 17.024 -23.082 -27.641 1.00 39.97 193 GLU A CA 1
ATOM 1519 C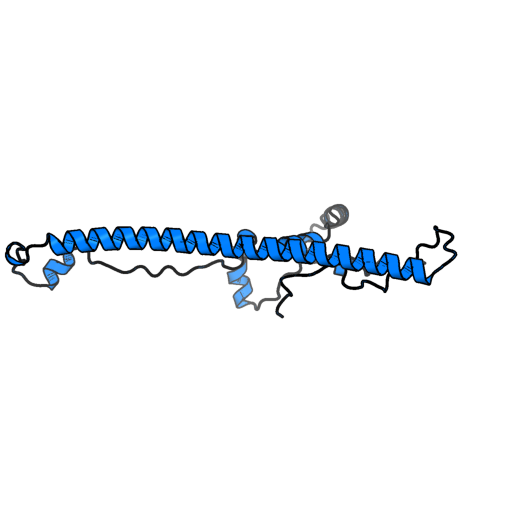 C . GLU A 1 193 ? 18.440 -22.771 -28.161 1.00 39.97 193 GLU A C 1
ATOM 1521 O O . GLU A 1 193 ? 18.602 -22.381 -29.309 1.00 39.97 193 GLU A O 1
ATOM 1526 N N . ALA A 1 194 ? 19.489 -22.973 -27.355 1.00 42.22 194 ALA A N 1
ATOM 1527 C CA . ALA A 1 194 ? 20.871 -22.643 -27.728 1.00 42.22 194 ALA A CA 1
ATOM 1528 C C . ALA A 1 194 ? 21.712 -23.840 -28.225 1.00 42.22 194 ALA A C 1
ATOM 1530 O O . ALA A 1 194 ? 22.938 -23.772 -28.165 1.00 42.22 194 ALA A O 1
ATOM 1531 N N . GLN A 1 195 ? 21.095 -24.945 -28.668 1.00 40.47 195 GLN A N 1
ATOM 1532 C CA . GLN A 1 195 ? 21.841 -26.141 -29.097 1.00 40.47 195 GLN A CA 1
ATOM 1533 C C . GLN A 1 195 ? 21.438 -26.722 -30.462 1.00 40.47 195 GLN A C 1
ATOM 1535 O O . GLN A 1 195 ? 21.939 -27.782 -30.817 1.00 40.47 195 GLN A O 1
ATOM 1540 N N . ASP A 1 196 ? 20.629 -26.001 -31.243 1.00 37.53 196 ASP A N 1
ATOM 1541 C CA . ASP A 1 196 ? 20.417 -26.279 -32.668 1.00 37.53 196 ASP A CA 1
ATOM 1542 C C . ASP A 1 196 ? 20.738 -25.012 -33.477 1.00 37.53 196 ASP A C 1
ATOM 1544 O O . ASP A 1 196 ? 19.902 -24.124 -33.652 1.00 37.53 196 ASP A O 1
ATOM 1548 N N . GLY A 1 197 ? 21.994 -24.919 -33.915 1.00 36.78 197 GLY A N 1
ATOM 1549 C CA . GLY A 1 197 ? 22.551 -23.862 -34.759 1.00 36.78 197 GLY A CA 1
ATOM 1550 C C . GLY A 1 197 ? 23.969 -24.207 -35.174 1.00 36.78 197 GLY A C 1
ATOM 1551 O O . GLY A 1 197 ? 24.812 -24.345 -34.260 1.00 36.78 197 GLY A O 1
#